Protein AF-A0A7I8W8F0-F1 (afdb_monomer_lite)

Sequence (187 aa):
MDSQILRHSISLPDPDDDTVLIEGVLFRARYLGSTQLISEGQPSKSMRMMQAQEAVGRIKIQGPMHFGKYYEAPDGENQPSTEVDLFVSTEKIMVLNTDLQEIMMDHSLRTISYIADIGDIVVVMARRRTLASSPGDETLIKKKQTKILCHVFESDEVSHLFSIHFPNWKFRSHSHSNSISGVIYIT

Structure (mmCIF, N/CA/C/O backbone):
data_AF-A0A7I8W8F0-F1
#
_entry.id   AF-A0A7I8W8F0-F1
#
loop_
_atom_site.group_PDB
_atom_site.id
_atom_site.type_symbol
_atom_site.label_atom_id
_atom_site.label_alt_id
_atom_site.label_comp_id
_atom_site.label_asym_id
_atom_site.label_entity_id
_atom_site.label_seq_id
_atom_site.pdbx_PDB_ins_code
_atom_site.Cartn_x
_atom_site.Cartn_y
_atom_site.Cartn_z
_atom_site.occupancy
_atom_site.B_iso_or_equiv
_atom_site.auth_seq_id
_atom_site.auth_comp_id
_atom_site.auth_asym_id
_atom_site.auth_atom_id
_atom_site.pdbx_PDB_model_num
ATOM 1 N N . MET A 1 1 ? -17.841 -11.206 -25.560 1.00 36.94 1 MET A N 1
ATOM 2 C CA . MET A 1 1 ? -16.464 -11.756 -25.572 1.00 36.94 1 MET A CA 1
ATOM 3 C C . MET A 1 1 ? -15.785 -11.144 -24.370 1.00 36.94 1 MET A C 1
ATOM 5 O O . MET A 1 1 ? -15.046 -10.178 -24.483 1.00 36.94 1 MET A O 1
ATOM 9 N N . ASP A 1 2 ? -16.190 -11.646 -23.211 1.00 37.31 2 ASP A N 1
ATOM 10 C CA . ASP A 1 2 ? -15.895 -11.086 -21.900 1.00 37.31 2 ASP A CA 1
ATOM 11 C C . ASP A 1 2 ? -14.567 -11.672 -21.438 1.00 37.31 2 ASP A C 1
ATOM 13 O O . ASP A 1 2 ? -14.486 -12.734 -20.822 1.00 37.31 2 ASP A O 1
ATOM 17 N N . SER A 1 3 ? -13.493 -11.029 -21.878 1.00 34.81 3 SER A N 1
ATOM 18 C CA . SER A 1 3 ? -12.130 -11.400 -21.540 1.00 34.81 3 SER A CA 1
ATOM 19 C C . SER A 1 3 ? -11.867 -11.124 -20.060 1.00 34.81 3 SER A C 1
ATOM 21 O O . SER A 1 3 ? -11.601 -9.994 -19.664 1.00 34.81 3 SER A O 1
ATOM 23 N N . GLN A 1 4 ? -11.963 -12.185 -19.259 1.00 38.81 4 GLN A N 1
ATOM 24 C CA . GLN A 1 4 ? -10.919 -12.599 -18.314 1.00 38.81 4 GLN A CA 1
ATOM 25 C C . GLN A 1 4 ? -10.262 -11.489 -17.479 1.00 38.81 4 GLN A C 1
ATOM 27 O O . GLN A 1 4 ? -9.042 -11.364 -17.451 1.00 38.81 4 GLN A O 1
ATOM 32 N N . ILE A 1 5 ? -11.048 -10.739 -16.711 1.00 45.72 5 ILE A N 1
ATOM 33 C CA . ILE A 1 5 ? -10.507 -10.107 -15.507 1.00 45.72 5 ILE A CA 1
ATOM 34 C C . ILE A 1 5 ? -10.649 -11.134 -14.377 1.00 45.72 5 ILE A C 1
ATOM 36 O O . ILE A 1 5 ? -11.634 -11.166 -13.642 1.00 45.72 5 ILE A O 1
ATOM 40 N N . LEU A 1 6 ? -9.681 -12.046 -14.317 1.00 44.22 6 LEU A N 1
ATOM 41 C CA . LEU A 1 6 ? -9.569 -13.118 -13.332 1.00 44.22 6 LEU A CA 1
ATOM 42 C C . LEU A 1 6 ? -9.140 -12.525 -11.969 1.00 44.22 6 LEU A C 1
ATOM 44 O O . LEU A 1 6 ? -7.994 -12.652 -11.553 1.00 44.22 6 LEU A O 1
ATOM 48 N N . ARG A 1 7 ? -10.044 -11.809 -11.289 1.00 55.31 7 ARG A N 1
ATOM 49 C CA . ARG A 1 7 ? -9.827 -11.246 -9.942 1.00 55.31 7 ARG A CA 1
ATOM 50 C C . ARG A 1 7 ? -10.227 -12.281 -8.895 1.00 55.3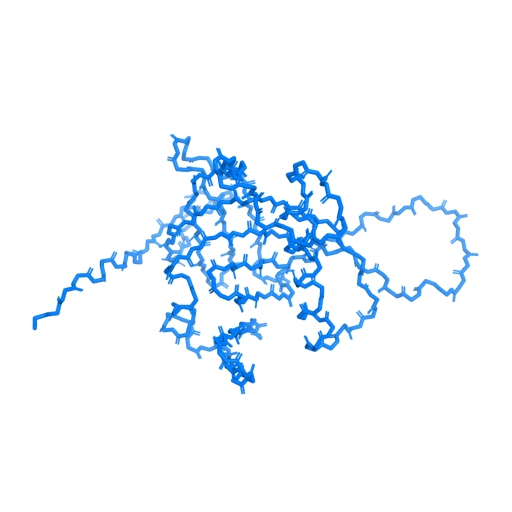1 7 ARG A C 1
ATOM 52 O O . ARG A 1 7 ? -11.416 -12.497 -8.674 1.00 55.31 7 ARG A O 1
ATOM 59 N N . HIS A 1 8 ? -9.247 -12.933 -8.277 1.00 63.69 8 HIS A N 1
ATOM 60 C CA . HIS A 1 8 ? -9.494 -13.917 -7.228 1.00 63.69 8 HIS A CA 1
ATOM 61 C C . HIS A 1 8 ? -9.725 -13.202 -5.897 1.00 63.69 8 HIS A C 1
ATOM 63 O O . HIS A 1 8 ? -8.779 -12.725 -5.270 1.00 63.69 8 HIS A O 1
ATOM 69 N N . SER A 1 9 ? -10.981 -13.148 -5.454 1.00 74.12 9 SER A N 1
ATOM 70 C CA . SER A 1 9 ? -11.253 -13.085 -4.019 1.00 74.12 9 SER A CA 1
ATOM 71 C C . SER A 1 9 ? -10.498 -14.244 -3.366 1.00 74.12 9 SER A C 1
ATOM 73 O O . SER A 1 9 ? -10.614 -15.390 -3.806 1.00 74.12 9 SER A O 1
ATOM 75 N N . ILE A 1 10 ? -9.664 -13.933 -2.383 1.00 86.25 10 ILE A N 1
ATOM 76 C CA . ILE A 1 10 ? -8.810 -14.896 -1.693 1.00 86.25 10 ILE A CA 1
ATOM 77 C C . ILE A 1 10 ? -8.982 -14.726 -0.190 1.00 86.25 10 ILE A C 1
ATOM 79 O O . ILE A 1 10 ? -9.253 -13.630 0.304 1.00 86.25 10 ILE A O 1
ATOM 83 N N . SER A 1 11 ? -8.807 -15.824 0.532 1.00 87.50 11 SER A N 1
ATOM 84 C CA . SER A 1 11 ? -8.724 -15.832 1.984 1.00 87.50 11 SER A CA 1
ATOM 85 C C . SER A 1 11 ? -7.278 -16.096 2.389 1.00 87.50 11 SER A C 1
ATOM 87 O O . SER A 1 11 ? -6.726 -17.134 2.027 1.00 87.50 11 SER A O 1
ATOM 89 N N . LEU A 1 12 ? -6.666 -15.158 3.111 1.00 87.56 12 LEU A N 1
ATOM 90 C CA . LEU A 1 12 ? -5.320 -15.311 3.669 1.00 87.56 12 LEU A CA 1
ATOM 91 C C . LEU A 1 12 ? -5.403 -15.450 5.197 1.00 87.56 12 LEU A C 1
ATOM 93 O O . LEU A 1 12 ? -6.264 -14.804 5.795 1.00 87.56 12 LEU A O 1
ATOM 97 N N . PRO A 1 13 ? -4.545 -16.264 5.837 1.00 88.75 13 PRO A N 1
ATOM 98 C CA . PRO A 1 13 ? -4.466 -16.313 7.295 1.00 88.75 13 PRO A CA 1
ATOM 99 C C . PRO A 1 13 ? -4.041 -14.954 7.862 1.00 88.75 13 PRO A C 1
ATOM 101 O O . PRO A 1 13 ? -3.207 -14.266 7.263 1.00 88.75 13 PRO A O 1
ATOM 104 N N . ASP A 1 14 ? -4.610 -14.560 9.002 1.00 89.12 14 ASP A N 1
ATOM 105 C CA . ASP A 1 14 ? -4.159 -13.371 9.721 1.00 89.12 14 ASP A CA 1
ATOM 106 C C . ASP A 1 14 ? -2.721 -13.610 10.225 1.00 89.12 14 ASP A C 1
ATOM 108 O O . ASP A 1 14 ? -2.459 -14.624 10.874 1.00 89.12 14 ASP A O 1
ATOM 112 N N . PRO A 1 15 ? -1.770 -12.698 9.955 1.00 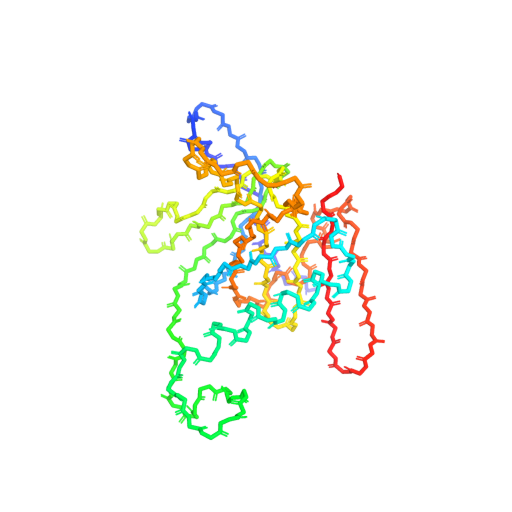88.25 15 PRO A N 1
ATOM 113 C CA . PRO A 1 15 ? -0.410 -12.791 10.486 1.00 88.25 15 PRO A CA 1
ATOM 114 C C . PRO A 1 15 ? -0.323 -12.885 12.016 1.00 88.25 15 PRO A C 1
ATOM 116 O O . PRO A 1 15 ? 0.667 -13.408 12.527 1.00 88.25 15 PRO A O 1
ATOM 119 N N . ASP A 1 16 ? -1.327 -12.373 12.737 1.00 89.75 16 ASP A N 1
ATOM 120 C CA . ASP A 1 16 ? -1.388 -12.411 14.201 1.00 89.75 16 ASP A CA 1
ATOM 121 C C . ASP A 1 16 ? -2.096 -13.676 14.749 1.00 89.75 16 ASP A C 1
ATOM 123 O O . ASP A 1 16 ? -1.872 -14.040 15.906 1.00 89.75 16 ASP A O 1
ATOM 127 N N . ASP A 1 17 ? -2.937 -14.344 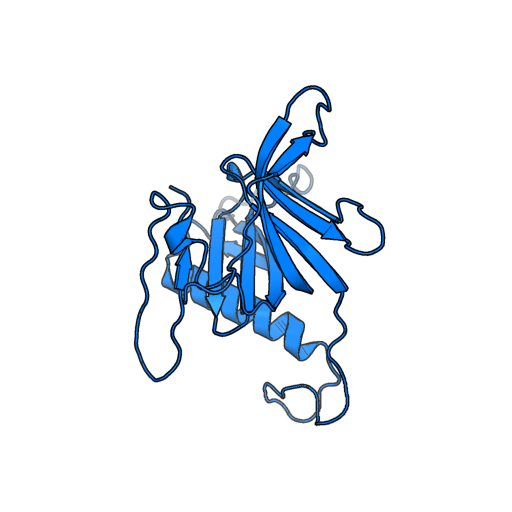13.946 1.00 91.12 17 ASP A N 1
ATOM 128 C CA . ASP A 1 17 ? -3.690 -15.561 14.300 1.00 91.12 17 ASP A CA 1
ATOM 129 C C . ASP A 1 17 ? -4.027 -16.376 13.034 1.00 91.12 17 ASP A C 1
ATOM 131 O O . ASP A 1 17 ? -4.964 -16.069 12.295 1.00 91.12 17 ASP A O 1
ATOM 135 N N . ASP A 1 18 ? -3.280 -17.455 12.795 1.00 88.94 18 ASP A N 1
ATOM 136 C CA . ASP A 1 18 ? -3.388 -18.281 11.586 1.00 88.94 18 ASP A CA 1
ATOM 137 C C . ASP A 1 18 ? -4.698 -19.083 11.481 1.00 88.94 18 ASP A C 1
ATOM 139 O O . ASP A 1 18 ? -5.015 -19.623 10.416 1.00 88.94 18 ASP A O 1
ATOM 143 N N . THR A 1 19 ? -5.491 -19.134 12.556 1.00 92.12 19 THR A N 1
ATOM 144 C CA . THR A 1 19 ? -6.827 -19.744 12.554 1.00 92.12 19 THR A CA 1
ATOM 145 C C . THR A 1 19 ? -7.897 -18.820 11.975 1.00 92.12 19 THR A C 1
ATOM 147 O O . THR A 1 19 ? -8.974 -19.283 11.582 1.00 92.12 19 THR A O 1
ATOM 150 N N . VAL A 1 20 ? -7.603 -17.519 11.895 1.00 89.00 20 VAL A N 1
ATOM 151 C CA . VAL A 1 20 ? -8.483 -16.499 11.331 1.00 89.00 20 VAL A CA 1
ATOM 152 C C . VAL A 1 20 ? -8.127 -16.292 9.865 1.00 89.00 20 VAL A C 1
ATOM 154 O O . VAL A 1 20 ? -6.987 -16.006 9.519 1.00 89.00 20 VAL A O 1
ATOM 157 N N . LEU A 1 21 ? -9.123 -16.411 8.987 1.00 89.19 21 LEU A N 1
ATOM 158 C CA . LEU A 1 21 ? -8.973 -16.131 7.563 1.00 89.19 21 LEU A CA 1
ATOM 159 C C . LEU A 1 21 ? -9.588 -14.774 7.228 1.00 89.19 21 LEU A C 1
ATOM 161 O O . LEU A 1 21 ? -10.767 -14.539 7.491 1.00 89.19 21 LEU A O 1
ATOM 165 N N . ILE A 1 22 ? -8.803 -13.912 6.590 1.00 88.50 22 ILE A N 1
ATOM 166 C CA . ILE A 1 22 ? -9.231 -12.596 6.128 1.00 88.50 22 ILE A CA 1
ATOM 167 C C . ILE A 1 22 ? -9.557 -12.692 4.646 1.00 88.50 22 ILE A C 1
ATOM 169 O O . ILE A 1 22 ? -8.704 -13.034 3.825 1.00 88.50 22 ILE A O 1
ATOM 173 N N . GLU A 1 23 ? -10.795 -12.360 4.299 1.00 87.94 23 GLU A N 1
ATOM 174 C CA . GLU A 1 23 ? -11.224 -12.254 2.911 1.00 87.94 23 GLU A CA 1
ATOM 175 C C . GLU A 1 23 ? -10.789 -10.914 2.313 1.00 87.94 23 GLU A C 1
ATOM 177 O O . GLU A 1 23 ? -10.980 -9.841 2.893 1.00 87.94 23 GLU A O 1
ATOM 182 N N . GLY A 1 24 ? -10.209 -10.971 1.121 1.00 85.75 24 GLY A N 1
ATOM 183 C CA . GLY A 1 2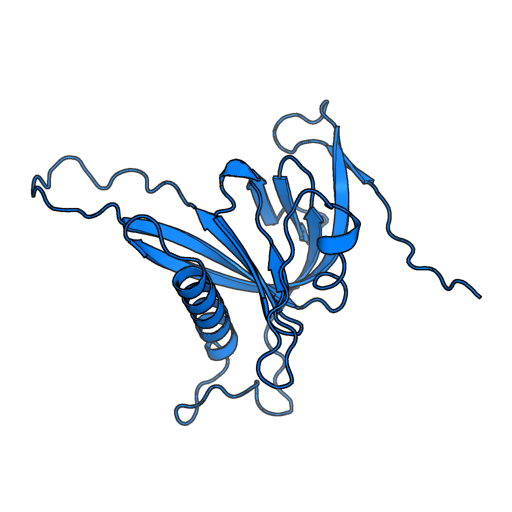4 ? -9.806 -9.785 0.392 1.00 85.75 24 GLY A CA 1
ATOM 184 C C . GLY A 1 24 ? -9.475 -10.089 -1.056 1.00 85.75 24 GLY A C 1
ATOM 185 O O . GLY A 1 24 ? -9.842 -11.127 -1.608 1.00 85.75 24 GLY A O 1
ATOM 186 N N . VAL A 1 25 ? -8.780 -9.150 -1.682 1.00 85.56 25 VAL A N 1
ATOM 187 C CA . VAL A 1 25 ? -8.379 -9.236 -3.086 1.00 85.56 25 VAL A CA 1
ATOM 188 C C . VAL A 1 25 ? -6.902 -8.904 -3.207 1.00 85.56 25 VAL A C 1
ATOM 190 O O . VAL A 1 25 ? -6.420 -8.006 -2.518 1.00 85.56 25 VAL A O 1
ATOM 193 N N . LEU A 1 26 ? -6.199 -9.621 -4.083 1.00 86.44 26 LEU A N 1
ATOM 194 C CA . LEU A 1 26 ? -4.803 -9.356 -4.427 1.00 86.44 26 LEU A CA 1
ATOM 195 C C . LEU A 1 26 ? -4.704 -8.544 -5.717 1.00 86.44 26 LEU A C 1
ATOM 197 O O . LEU A 1 26 ? -5.418 -8.818 -6.684 1.00 86.44 26 LEU A O 1
ATOM 201 N N . PHE A 1 27 ? -3.779 -7.587 -5.734 1.00 86.25 27 PHE A N 1
ATOM 202 C CA . PHE A 1 27 ? -3.449 -6.797 -6.916 1.00 86.25 27 PHE A CA 1
ATOM 203 C C . PHE A 1 27 ? -1.962 -6.809 -7.180 1.00 86.25 27 PHE A C 1
ATOM 205 O O . PHE A 1 27 ? -1.167 -6.572 -6.269 1.00 86.25 27 PHE A O 1
ATOM 212 N N . ARG A 1 28 ? -1.594 -6.991 -8.445 1.00 89.62 28 ARG A N 1
ATOM 213 C CA . ARG A 1 28 ? -0.199 -6.889 -8.837 1.00 89.62 28 ARG A CA 1
ATOM 214 C C . ARG A 1 28 ? 0.238 -5.430 -8.820 1.00 89.62 28 ARG A C 1
ATOM 216 O O . ARG A 1 28 ? -0.434 -4.559 -9.379 1.00 89.62 28 ARG A O 1
ATOM 223 N N . ALA A 1 29 ? 1.374 -5.155 -8.195 1.00 91.69 29 ALA A N 1
ATOM 224 C CA . ALA A 1 29 ? 1.966 -3.828 -8.198 1.00 91.69 29 ALA A CA 1
ATOM 225 C C . ALA A 1 29 ? 3.493 -3.897 -8.155 1.00 91.69 29 ALA A C 1
ATOM 227 O O . ALA A 1 29 ? 4.094 -4.913 -7.807 1.00 91.69 29 ALA A O 1
ATOM 228 N N . ARG A 1 30 ? 4.134 -2.773 -8.466 1.00 92.75 30 ARG A N 1
ATOM 229 C CA . ARG A 1 30 ? 5.551 -2.550 -8.183 1.00 92.75 30 ARG A CA 1
ATOM 230 C C . ARG A 1 30 ? 5.680 -1.583 -7.023 1.00 92.75 30 ARG A C 1
ATOM 232 O O . ARG A 1 30 ? 5.216 -0.449 -7.092 1.00 92.75 30 ARG A O 1
ATOM 239 N N . TYR A 1 31 ? 6.311 -2.021 -5.945 1.00 94.50 31 TYR A N 1
ATOM 240 C CA . TYR A 1 31 ? 6.637 -1.158 -4.821 1.00 94.50 31 TYR A CA 1
ATOM 241 C C . TYR A 1 31 ? 7.850 -0.290 -5.168 1.00 94.50 31 TYR A C 1
ATOM 243 O O . TYR A 1 31 ? 8.917 -0.814 -5.488 1.00 94.50 31 TYR A O 1
ATOM 251 N N . LEU A 1 32 ? 7.676 1.036 -5.115 1.00 93.38 32 LEU A N 1
ATOM 252 C CA . LEU A 1 32 ? 8.701 2.019 -5.490 1.00 93.38 32 LEU A CA 1
ATOM 253 C C . LEU A 1 32 ? 9.469 2.569 -4.283 1.00 93.38 32 LEU A C 1
ATOM 255 O O . LEU A 1 32 ? 10.595 3.040 -4.422 1.00 93.38 32 LEU A O 1
ATOM 259 N N . GLY A 1 33 ? 8.858 2.555 -3.096 1.00 93.88 33 GLY A N 1
ATOM 260 C CA . GLY A 1 33 ? 9.498 3.037 -1.877 1.00 93.88 33 GLY A CA 1
ATOM 261 C C . GLY A 1 33 ? 8.541 3.647 -0.857 1.00 93.88 33 GLY A C 1
ATOM 262 O O . GLY A 1 33 ? 7.332 3.764 -1.073 1.00 93.88 33 GLY A O 1
ATOM 263 N N . SER A 1 34 ? 9.108 4.049 0.283 1.00 94.69 34 SER A N 1
ATOM 264 C CA . SER A 1 34 ? 8.374 4.671 1.388 1.00 94.69 34 SER A CA 1
ATOM 265 C C . SER A 1 34 ? 9.030 5.950 1.874 1.00 94.69 34 SER A C 1
ATOM 267 O O . SER A 1 34 ? 10.253 6.062 1.924 1.00 94.69 34 SER A O 1
ATOM 269 N N . THR A 1 35 ? 8.220 6.904 2.322 1.00 93.50 35 THR A N 1
ATOM 270 C CA . THR A 1 35 ? 8.708 8.116 2.987 1.00 93.50 35 THR A CA 1
ATOM 271 C C . THR A 1 35 ? 7.822 8.488 4.169 1.00 93.50 35 THR A C 1
ATOM 273 O O . THR A 1 35 ? 6.678 8.047 4.277 1.00 93.50 35 THR A O 1
ATOM 276 N N . GLN A 1 36 ? 8.357 9.291 5.087 1.00 93.06 36 GLN A N 1
ATOM 277 C CA . GLN A 1 36 ? 7.614 9.798 6.237 1.00 93.06 36 GLN A CA 1
ATOM 278 C C . GLN A 1 36 ? 7.373 11.296 6.092 1.00 93.06 36 GLN A C 1
ATOM 280 O O . GLN A 1 36 ? 8.303 12.072 5.858 1.00 93.06 36 GLN A O 1
ATOM 285 N N . LEU A 1 37 ? 6.118 11.691 6.286 1.00 91.06 37 LEU A N 1
ATOM 286 C CA . LEU A 1 37 ? 5.667 13.076 6.306 1.00 91.06 37 LEU A CA 1
ATOM 287 C C . LEU A 1 37 ? 5.149 13.433 7.698 1.00 91.06 37 LEU A C 1
ATOM 289 O O . LEU A 1 37 ? 4.685 12.577 8.454 1.00 91.06 37 LEU A O 1
ATOM 293 N N . ILE A 1 38 ? 5.217 14.714 8.044 1.00 88.38 38 ILE A N 1
ATOM 294 C CA . ILE A 1 38 ? 4.603 15.246 9.261 1.00 88.38 38 ILE A CA 1
ATOM 295 C C . ILE A 1 38 ? 3.293 15.912 8.849 1.00 88.38 38 ILE A C 1
ATOM 297 O O . ILE A 1 38 ? 3.268 16.748 7.951 1.00 88.38 38 ILE A O 1
ATOM 301 N N . SER A 1 39 ? 2.197 15.535 9.503 1.00 83.19 39 SER A N 1
ATOM 302 C CA . SER A 1 39 ? 0.885 16.142 9.297 1.00 83.19 39 SER A CA 1
ATOM 303 C C . SER A 1 39 ? 0.418 16.839 10.567 1.00 83.19 39 SER A C 1
ATOM 305 O O . SER A 1 39 ? 0.420 16.238 11.639 1.00 83.19 39 SER A O 1
ATOM 307 N N . GLU A 1 40 ? -0.038 18.084 10.454 1.00 82.62 40 GLU A N 1
ATOM 308 C CA . GLU A 1 40 ? -0.581 18.838 11.587 1.00 82.62 40 GLU A CA 1
ATOM 309 C C . GLU A 1 40 ? -2.106 18.729 11.661 1.00 82.62 40 GLU A C 1
ATOM 311 O O . GLU A 1 40 ? -2.798 18.837 10.647 1.00 82.62 40 GLU A O 1
ATOM 316 N N . GLY A 1 41 ? -2.640 18.564 12.874 1.00 80.94 41 GLY A N 1
ATOM 317 C CA . GLY A 1 41 ? -4.080 18.633 13.121 1.00 80.94 41 GLY A CA 1
ATOM 318 C C . GLY A 1 41 ? -4.874 17.598 12.319 1.00 80.94 41 GLY A C 1
ATOM 319 O O . GLY A 1 41 ? -4.484 16.435 12.223 1.00 80.94 41 GLY A O 1
ATOM 320 N N . GLN A 1 42 ? -6.014 18.017 11.765 1.00 80.69 42 GLN A N 1
ATOM 321 C CA . GLN A 1 42 ? -6.789 17.212 10.823 1.00 80.69 42 GLN A CA 1
ATOM 322 C C . GLN A 1 42 ? -6.612 17.786 9.411 1.00 80.69 42 GLN A C 1
ATOM 324 O O . GLN A 1 42 ? -7.238 18.799 9.097 1.00 80.69 42 GLN A O 1
ATOM 329 N N . PRO A 1 43 ? -5.770 17.181 8.551 1.00 83.38 43 PRO A N 1
ATOM 330 C CA . PRO A 1 43 ? -5.539 17.713 7.215 1.00 83.38 43 PRO A CA 1
ATOM 331 C C . PRO A 1 43 ? -6.823 17.652 6.379 1.00 83.38 43 PRO A C 1
ATOM 333 O O . PRO A 1 43 ? -7.626 16.720 6.504 1.00 83.38 43 PRO A O 1
ATOM 336 N N . SER A 1 44 ? -7.015 18.636 5.502 1.00 85.25 44 SER A N 1
ATOM 337 C CA . SER A 1 44 ? -8.096 18.615 4.513 1.00 85.25 44 SER A CA 1
ATOM 338 C C . SER A 1 44 ? -7.822 17.570 3.420 1.00 85.25 44 SER A C 1
ATOM 340 O O . SER A 1 44 ? -6.724 17.018 3.322 1.00 85.25 44 SER A O 1
ATOM 342 N N . LYS A 1 45 ? -8.806 17.309 2.547 1.00 78.38 45 LYS A N 1
ATOM 343 C CA . LYS A 1 45 ? -8.596 16.462 1.357 1.00 78.38 45 LYS A CA 1
ATOM 344 C C . LYS A 1 45 ? -7.448 16.986 0.488 1.00 78.38 45 LYS A C 1
ATOM 346 O O . LYS A 1 45 ? -6.591 16.210 0.087 1.00 78.38 45 LYS A O 1
ATOM 351 N N . SER A 1 46 ? -7.450 18.286 0.193 1.00 84.12 46 SER A N 1
ATOM 352 C CA . SER A 1 46 ? -6.439 18.908 -0.669 1.00 84.12 46 SER A CA 1
ATOM 353 C C . SER A 1 46 ? -5.046 18.807 -0.046 1.00 84.12 46 SER A C 1
ATOM 355 O O . SER A 1 46 ? -4.094 18.505 -0.757 1.00 84.12 46 SER A O 1
ATOM 357 N N . MET A 1 47 ? -4.936 18.970 1.276 1.00 86.62 47 MET A N 1
ATOM 358 C CA . MET A 1 47 ? -3.666 18.785 1.982 1.00 86.62 47 MET A CA 1
ATOM 359 C C . MET A 1 47 ? -3.179 17.338 1.900 1.00 86.62 47 MET A C 1
ATOM 361 O O . MET A 1 47 ? -2.002 17.116 1.651 1.00 86.62 47 MET A O 1
ATOM 365 N N . ARG A 1 48 ? -4.076 16.352 2.051 1.00 88.88 48 ARG A N 1
ATOM 366 C CA . ARG A 1 48 ? -3.722 14.933 1.885 1.00 88.88 48 ARG A CA 1
ATOM 367 C C . ARG A 1 48 ? -3.264 14.604 0.464 1.00 88.88 48 ARG A C 1
ATOM 369 O O . ARG A 1 48 ? -2.298 13.872 0.302 1.00 88.88 48 ARG A O 1
ATOM 376 N N . MET A 1 49 ? -3.902 15.183 -0.554 1.00 86.62 49 MET A N 1
ATOM 377 C CA . MET A 1 49 ? -3.453 15.031 -1.942 1.00 86.62 49 MET A CA 1
ATOM 378 C C . MET A 1 49 ? -2.072 15.663 -2.164 1.00 86.62 49 MET A C 1
ATOM 380 O O . MET A 1 49 ? -1.203 15.033 -2.756 1.00 86.62 49 MET A O 1
ATOM 384 N N . MET A 1 50 ? -1.833 16.864 -1.630 1.00 88.00 50 MET A N 1
ATOM 385 C CA . MET A 1 50 ? -0.518 17.514 -1.691 1.00 88.00 50 MET A CA 1
ATOM 386 C C . MET A 1 50 ? 0.566 16.674 -0.998 1.00 88.00 50 MET A C 1
ATOM 388 O O . MET A 1 50 ? 1.652 16.514 -1.540 1.00 88.00 50 MET A O 1
ATOM 392 N N . GLN A 1 51 ? 0.255 16.083 0.159 1.00 91.31 51 GLN A N 1
ATOM 393 C CA . GLN A 1 51 ? 1.145 15.152 0.860 1.00 91.31 51 GLN A CA 1
ATOM 394 C C . GLN A 1 51 ? 1.425 13.891 0.029 1.00 91.31 51 GLN A C 1
ATOM 396 O O . GLN A 1 51 ? 2.568 13.452 -0.048 1.00 91.31 51 GLN A O 1
ATOM 401 N N . ALA A 1 52 ? 0.411 13.317 -0.625 1.00 89.62 52 ALA A N 1
ATOM 402 C CA . ALA A 1 52 ? 0.601 12.169 -1.509 1.00 89.62 52 ALA A CA 1
ATOM 403 C C . ALA A 1 52 ? 1.519 12.518 -2.694 1.00 89.62 52 ALA A C 1
ATOM 405 O O . ALA A 1 52 ? 2.470 11.790 -2.961 1.00 89.62 52 ALA A O 1
ATOM 406 N N . GLN A 1 53 ? 1.301 13.663 -3.346 1.00 89.44 53 GLN A N 1
ATOM 407 C CA . GLN A 1 53 ? 2.161 14.154 -4.429 1.00 89.44 53 GLN A CA 1
ATOM 408 C C . GLN A 1 53 ? 3.597 14.418 -3.956 1.00 89.44 53 GLN A C 1
ATOM 410 O O . GLN A 1 53 ? 4.546 14.043 -4.641 1.00 89.44 53 GLN A O 1
ATOM 415 N N . GLU A 1 54 ? 3.773 15.005 -2.769 1.00 91.44 54 GLU A N 1
ATOM 416 C CA . GLU A 1 54 ? 5.090 15.178 -2.149 1.00 91.44 54 GLU A CA 1
ATOM 417 C C . GLU A 1 54 ? 5.775 13.825 -1.911 1.00 91.44 54 GLU A C 1
ATOM 419 O O . GLU A 1 54 ? 6.964 13.682 -2.195 1.00 91.44 54 GLU A O 1
ATOM 424 N N . ALA A 1 55 ? 5.039 12.817 -1.430 1.00 91.88 55 ALA A N 1
ATOM 425 C CA . ALA A 1 55 ? 5.579 11.479 -1.215 1.00 91.88 55 ALA A CA 1
ATOM 426 C C . ALA A 1 55 ? 6.058 10.836 -2.522 1.00 91.88 55 ALA A C 1
ATOM 428 O O . ALA A 1 55 ? 7.187 10.351 -2.571 1.00 91.88 55 ALA A O 1
ATOM 429 N N . VAL A 1 56 ? 5.249 10.897 -3.587 1.00 89.56 56 VAL A N 1
ATOM 430 C CA . VAL A 1 56 ? 5.653 10.440 -4.929 1.00 89.56 56 VAL A CA 1
ATOM 431 C C . VAL A 1 56 ? 6.905 11.175 -5.381 1.00 89.56 56 VAL A C 1
ATOM 433 O O . VAL A 1 56 ? 7.862 10.545 -5.823 1.00 89.56 56 VAL A O 1
ATOM 436 N N . GLY A 1 57 ? 6.929 12.496 -5.202 1.00 87.19 57 GLY A N 1
ATOM 437 C CA . GLY A 1 57 ? 8.074 13.316 -5.545 1.00 87.19 57 GLY A CA 1
ATOM 438 C C . GLY A 1 57 ? 9.350 12.885 -4.829 1.00 87.19 57 GLY A C 1
ATOM 439 O O . GLY A 1 57 ? 10.373 12.680 -5.470 1.00 87.19 57 GLY A O 1
ATOM 440 N N . ARG A 1 58 ? 9.289 12.655 -3.514 1.00 89.12 58 ARG A N 1
ATOM 441 C CA . ARG A 1 58 ? 10.437 12.182 -2.725 1.00 89.12 58 ARG A CA 1
ATOM 442 C C . ARG A 1 58 ? 10.940 10.803 -3.147 1.00 89.12 58 ARG A C 1
ATOM 444 O O . ARG A 1 58 ? 12.125 10.549 -2.967 1.00 89.12 58 ARG A O 1
ATOM 451 N N . ILE A 1 59 ? 10.074 9.919 -3.641 1.00 86.81 59 ILE A N 1
ATOM 452 C CA . ILE A 1 59 ? 10.467 8.577 -4.099 1.00 86.81 59 ILE A CA 1
ATOM 453 C C . ILE A 1 59 ? 11.051 8.627 -5.509 1.00 86.81 59 ILE A C 1
ATOM 455 O O . ILE A 1 59 ? 12.145 8.115 -5.727 1.00 86.81 59 ILE A O 1
ATOM 459 N N . LYS A 1 60 ? 10.379 9.310 -6.442 1.00 76.44 60 LYS A N 1
ATOM 460 C CA . LYS A 1 60 ? 10.853 9.431 -7.828 1.00 76.44 60 LYS A CA 1
ATOM 461 C C . LYS A 1 60 ? 12.126 10.297 -7.947 1.00 76.44 60 LYS A C 1
ATOM 463 O O . LYS A 1 60 ? 12.930 10.063 -8.835 1.00 76.44 60 LYS A O 1
ATOM 468 N N . ILE A 1 61 ? 12.373 11.244 -7.029 1.00 62.97 61 ILE A N 1
ATOM 469 C CA . ILE A 1 61 ? 13.618 12.051 -6.976 1.00 62.97 61 ILE A CA 1
ATOM 470 C C . ILE A 1 61 ? 14.822 11.269 -6.407 1.00 62.97 61 ILE A C 1
ATOM 472 O O . ILE A 1 61 ? 15.950 11.736 -6.510 1.00 62.97 61 ILE A O 1
ATOM 476 N N . GLN A 1 62 ? 14.641 10.081 -5.818 1.00 54.72 62 GLN A N 1
ATOM 477 C CA . GLN A 1 62 ? 15.773 9.277 -5.323 1.00 54.72 62 GLN A CA 1
ATOM 478 C C . GLN A 1 62 ? 16.548 8.529 -6.433 1.00 54.72 62 GLN A C 1
ATOM 480 O O . GLN A 1 62 ? 17.487 7.802 -6.117 1.00 54.72 62 GLN A O 1
ATOM 485 N N . GLY A 1 63 ? 16.216 8.741 -7.715 1.00 50.19 63 GLY A N 1
ATOM 486 C CA . GLY A 1 63 ? 17.130 8.522 -8.850 1.00 50.19 63 GLY A CA 1
ATOM 487 C C . GLY A 1 63 ? 18.128 9.687 -9.014 1.00 50.19 63 GLY A C 1
ATOM 488 O O . GLY A 1 63 ? 17.913 10.756 -8.440 1.00 50.19 63 GLY A O 1
ATOM 489 N N . PRO A 1 64 ? 19.255 9.529 -9.736 1.00 43.69 64 PRO A N 1
ATOM 490 C CA . PRO A 1 64 ? 20.323 10.529 -9.750 1.00 43.69 64 PRO A CA 1
ATOM 491 C C . PRO A 1 64 ? 19.836 11.915 -10.209 1.00 43.69 64 PRO A C 1
ATOM 493 O O . PRO A 1 64 ? 19.352 12.119 -11.319 1.00 43.69 64 PRO A O 1
ATOM 496 N N . MET A 1 65 ? 19.994 12.894 -9.317 1.00 41.91 65 MET A N 1
ATOM 497 C CA . MET A 1 65 ? 19.560 14.277 -9.491 1.00 41.91 65 MET A CA 1
ATOM 498 C C . MET A 1 65 ? 20.522 15.032 -10.428 1.00 41.91 65 MET A C 1
ATOM 500 O O . MET A 1 65 ? 21.691 15.231 -10.100 1.00 41.91 65 MET A O 1
ATOM 504 N N . HIS A 1 66 ? 20.031 15.522 -11.567 1.00 39.38 66 HIS A N 1
ATOM 505 C CA . HIS A 1 66 ? 20.668 16.605 -12.328 1.00 39.38 66 HIS A CA 1
ATOM 506 C C . HIS A 1 66 ? 19.643 17.718 -12.574 1.00 39.38 66 HIS A C 1
ATOM 508 O O . HIS A 1 66 ? 18.576 17.464 -13.105 1.00 39.38 66 HIS A O 1
ATOM 514 N N . PHE A 1 67 ? 19.966 18.965 -12.210 1.00 46.22 67 PHE A N 1
ATOM 515 C CA . PHE A 1 67 ? 19.256 20.179 -12.660 1.00 46.22 67 PHE A CA 1
ATOM 516 C C . PHE A 1 67 ? 17.745 20.303 -12.339 1.00 46.22 67 PHE A C 1
ATOM 518 O O . PHE A 1 67 ? 16.943 20.675 -13.195 1.00 46.22 67 PHE A O 1
ATOM 525 N N . GLY A 1 68 ? 17.342 20.075 -11.084 1.00 43.38 68 GLY A N 1
ATOM 526 C CA . GLY A 1 68 ? 16.205 20.794 -10.476 1.00 43.38 68 GLY A CA 1
ATOM 527 C C . GLY A 1 68 ? 14.806 20.652 -11.107 1.00 43.38 68 GLY A C 1
ATOM 528 O O . GLY A 1 68 ? 13.967 21.520 -10.868 1.00 43.38 68 GLY A O 1
ATOM 529 N N . LYS A 1 69 ? 14.516 19.589 -11.868 1.00 44.00 69 LYS A N 1
ATOM 530 C CA . LYS A 1 69 ? 13.142 19.183 -12.216 1.00 44.00 69 LYS A CA 1
ATOM 531 C C . LYS A 1 69 ? 12.853 17.789 -11.665 1.00 44.00 69 LYS A C 1
ATOM 533 O O . LYS A 1 69 ? 13.770 17.013 -11.416 1.00 44.00 69 LYS A O 1
ATOM 538 N N . TYR A 1 70 ? 11.567 17.474 -11.516 1.00 50.19 70 TYR A N 1
ATOM 539 C CA . TYR A 1 70 ? 11.111 16.090 -11.593 1.00 50.19 70 TYR A CA 1
ATOM 540 C C . TYR A 1 70 ? 11.521 15.570 -12.970 1.00 50.19 70 TYR A C 1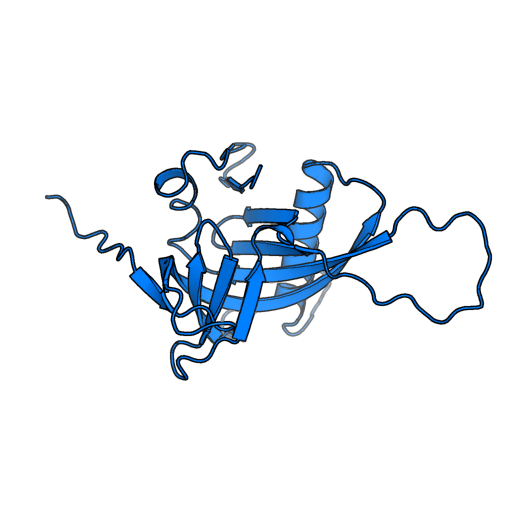
ATOM 542 O O . TYR A 1 70 ? 10.937 15.977 -13.973 1.00 50.19 70 TYR A O 1
ATOM 550 N N . TYR A 1 71 ? 12.570 14.763 -13.026 1.00 48.41 71 TYR A N 1
ATOM 551 C CA . TYR A 1 71 ? 12.871 13.977 -14.207 1.00 48.41 71 TYR A CA 1
ATOM 552 C C . TYR A 1 71 ? 12.361 12.573 -13.897 1.00 48.41 71 TYR A C 1
ATOM 554 O O . TYR A 1 71 ? 12.686 12.012 -12.850 1.00 48.41 71 TYR A O 1
ATOM 562 N N . GLU A 1 72 ? 11.520 12.030 -14.778 1.00 50.59 72 GLU A N 1
ATOM 563 C CA . GLU A 1 72 ? 11.513 10.582 -14.983 1.00 50.59 72 GLU A CA 1
ATOM 564 C C . GLU A 1 72 ? 12.976 10.149 -15.114 1.00 50.59 72 GLU A C 1
ATOM 566 O O . GLU A 1 72 ? 13.791 10.904 -15.663 1.00 50.59 72 GLU A O 1
ATOM 571 N N . ALA A 1 73 ? 13.338 9.006 -14.529 1.00 48.69 73 ALA A N 1
ATOM 572 C CA . ALA A 1 73 ? 14.693 8.499 -14.672 1.00 48.69 73 ALA A CA 1
ATOM 573 C C . ALA A 1 73 ? 15.078 8.557 -16.168 1.00 48.69 73 ALA A C 1
ATOM 575 O O . ALA A 1 73 ? 14.233 8.215 -17.001 1.00 48.69 73 ALA A O 1
ATOM 576 N N . PRO A 1 74 ? 16.267 9.085 -16.526 1.00 47.84 74 PRO A N 1
ATOM 577 C CA . PRO A 1 74 ? 16.653 9.264 -17.923 1.00 47.84 74 PRO A CA 1
ATOM 578 C C . PRO A 1 74 ? 16.423 7.972 -18.704 1.00 47.84 74 PRO A C 1
ATOM 580 O O . PRO A 1 74 ? 16.663 6.902 -18.143 1.00 47.84 74 PRO A O 1
ATOM 583 N N . ASP A 1 75 ? 15.987 8.070 -19.965 1.00 43.19 75 ASP A N 1
ATOM 584 C CA . ASP A 1 75 ? 15.762 6.917 -20.845 1.00 43.19 75 ASP A CA 1
ATOM 585 C C . ASP A 1 75 ? 16.924 5.910 -20.720 1.00 43.19 75 ASP A C 1
ATOM 587 O O . ASP A 1 75 ? 18.014 6.132 -21.252 1.00 43.19 75 ASP A O 1
ATOM 591 N N . GLY A 1 76 ? 16.709 4.824 -19.967 1.00 50.34 76 GLY A N 1
ATOM 592 C CA . GLY A 1 76 ? 17.713 3.784 -19.721 1.00 50.34 76 GLY A CA 1
ATOM 593 C C . GLY A 1 76 ? 18.049 3.456 -18.259 1.00 50.34 76 GLY A C 1
ATOM 594 O O . GLY A 1 76 ? 18.632 2.395 -18.038 1.00 50.34 76 GLY A O 1
ATOM 595 N N . GLU A 1 77 ? 17.671 4.265 -17.261 1.00 55.41 77 GLU A N 1
ATOM 596 C CA . GLU A 1 77 ? 17.803 3.883 -15.842 1.00 55.41 77 GLU A CA 1
ATOM 597 C C . GLU A 1 77 ? 16.446 3.490 -15.248 1.00 55.41 77 GLU A C 1
ATOM 599 O O . GLU A 1 77 ? 15.566 4.318 -15.037 1.00 55.41 77 GLU A O 1
ATOM 604 N N . ASN A 1 78 ? 16.256 2.200 -14.962 1.00 59.50 78 ASN A N 1
ATOM 605 C CA . ASN A 1 78 ? 15.035 1.730 -14.312 1.00 59.50 78 ASN A CA 1
ATOM 606 C C . ASN A 1 78 ? 15.004 2.196 -12.851 1.00 59.50 78 ASN A C 1
ATOM 608 O O . ASN A 1 78 ? 15.917 1.897 -12.079 1.00 59.50 78 ASN A O 1
ATOM 612 N N . GLN A 1 79 ? 13.925 2.876 -12.455 1.00 68.69 79 GLN A N 1
ATOM 613 C CA . GLN A 1 79 ? 13.623 3.148 -11.049 1.00 68.69 79 GLN A CA 1
ATOM 614 C C . GLN A 1 79 ? 13.679 1.823 -10.259 1.00 68.69 79 GLN A C 1
ATOM 616 O O . GLN A 1 79 ? 12.968 0.878 -10.625 1.00 68.69 79 GLN A O 1
ATOM 621 N N . PRO A 1 80 ? 14.484 1.718 -9.180 1.00 81.25 80 PRO A N 1
ATOM 622 C CA . PRO A 1 80 ? 14.530 0.502 -8.381 1.00 81.25 80 PRO A CA 1
ATOM 623 C C . PRO A 1 80 ? 13.140 0.228 -7.811 1.00 81.25 80 PRO A C 1
ATOM 625 O O . PRO A 1 80 ? 12.522 1.100 -7.196 1.00 81.25 80 PRO A O 1
ATOM 628 N N . SER A 1 81 ? 12.642 -0.980 -8.050 1.00 90.12 81 SER A N 1
ATOM 629 C CA . SER A 1 81 ? 11.326 -1.411 -7.597 1.00 90.12 81 SER A CA 1
ATOM 630 C C . SER A 1 81 ? 11.315 -2.904 -7.287 1.00 90.12 81 SER A C 1
ATOM 632 O O . SER A 1 81 ? 12.217 -3.644 -7.682 1.00 90.12 81 SER A O 1
ATOM 634 N N . THR A 1 82 ? 10.306 -3.335 -6.538 1.00 92.56 82 THR A N 1
ATOM 635 C CA . THR A 1 82 ? 10.092 -4.740 -6.168 1.00 92.56 82 THR A CA 1
ATOM 636 C C . THR A 1 82 ? 8.687 -5.152 -6.575 1.00 92.56 82 THR A C 1
ATOM 638 O O . THR A 1 82 ? 7.736 -4.420 -6.299 1.00 92.56 82 THR A O 1
ATOM 641 N N . GLU A 1 83 ? 8.541 -6.306 -7.225 1.00 93.31 83 GLU A N 1
ATOM 642 C CA . GLU A 1 83 ? 7.224 -6.843 -7.565 1.00 93.31 83 GLU A CA 1
ATOM 643 C C . GLU A 1 83 ? 6.519 -7.380 -6.319 1.00 93.31 83 GLU A C 1
ATOM 645 O O . GLU A 1 83 ? 7.031 -8.245 -5.600 1.00 93.31 83 GLU A O 1
ATOM 650 N N . VAL A 1 84 ? 5.319 -6.869 -6.074 1.00 94.81 84 VAL A N 1
ATOM 651 C CA . VAL A 1 84 ? 4.530 -7.176 -4.885 1.00 94.81 84 VAL A CA 1
ATOM 652 C C . VAL A 1 84 ? 3.090 -7.493 -5.251 1.00 94.81 84 VAL A C 1
ATOM 654 O O . VAL A 1 84 ? 2.563 -6.996 -6.250 1.00 94.81 84 VAL A O 1
ATOM 657 N N . ASP A 1 85 ? 2.437 -8.247 -4.376 1.00 92.38 85 ASP A N 1
ATOM 658 C CA . ASP A 1 85 ? 0.990 -8.383 -4.372 1.00 92.38 85 ASP A CA 1
ATOM 659 C C . ASP A 1 85 ? 0.407 -7.544 -3.225 1.00 92.38 85 ASP A C 1
ATOM 661 O O . ASP A 1 85 ? 0.767 -7.688 -2.053 1.00 92.38 85 ASP A O 1
ATOM 665 N N . LEU A 1 86 ? -0.484 -6.619 -3.571 1.00 91.31 86 LEU A N 1
ATOM 666 C CA . LEU A 1 86 ? -1.239 -5.802 -2.629 1.00 91.31 86 LEU A CA 1
ATOM 667 C C . LEU A 1 86 ? -2.509 -6.542 -2.241 1.00 91.31 86 LEU A C 1
ATOM 669 O O . LEU A 1 86 ? -3.456 -6.601 -3.023 1.00 91.31 86 LEU A O 1
ATOM 673 N N . PHE A 1 87 ? -2.546 -7.069 -1.024 1.00 90.62 87 PHE A N 1
ATOM 674 C CA . PHE A 1 87 ? -3.768 -7.609 -0.451 1.00 90.62 87 PHE A CA 1
ATOM 675 C C . PHE A 1 87 ? -4.591 -6.484 0.171 1.00 90.62 87 PHE A C 1
ATOM 677 O O . PHE A 1 87 ? -4.122 -5.777 1.064 1.00 90.62 87 PHE A O 1
ATOM 684 N N . VAL A 1 88 ? -5.835 -6.335 -0.270 1.00 87.19 88 VAL A N 1
ATOM 685 C CA . VAL A 1 88 ? -6.782 -5.357 0.264 1.00 87.19 88 VAL A CA 1
ATOM 686 C C . VAL A 1 88 ? -8.010 -6.083 0.787 1.00 87.19 88 VAL A C 1
ATOM 688 O O . VAL A 1 88 ? -8.683 -6.800 0.049 1.00 87.19 88 VAL A O 1
ATOM 691 N N . SER A 1 89 ? -8.332 -5.836 2.053 1.00 85.56 89 SER A N 1
ATOM 692 C CA . SER A 1 89 ? -9.537 -6.331 2.718 1.00 85.56 89 SER A CA 1
ATOM 693 C C . SER A 1 89 ? -10.270 -5.199 3.438 1.00 85.56 89 SER A C 1
ATOM 695 O O . SER A 1 89 ? -9.820 -4.049 3.480 1.00 85.56 89 SER A O 1
ATOM 697 N N . THR A 1 90 ? -11.397 -5.529 4.064 1.00 80.81 90 THR A N 1
ATOM 698 C CA . THR A 1 90 ? -12.099 -4.622 4.983 1.00 80.81 90 THR A CA 1
ATOM 699 C C . THR A 1 90 ? -11.398 -4.461 6.334 1.00 80.81 90 THR A C 1
ATOM 701 O O . THR A 1 90 ? -11.809 -3.620 7.133 1.00 80.81 90 THR A O 1
ATOM 704 N N . GLU A 1 91 ? -10.343 -5.233 6.604 1.00 83.12 91 GLU A N 1
ATOM 705 C CA . GLU A 1 91 ? -9.667 -5.271 7.905 1.00 83.12 91 GLU A CA 1
ATOM 706 C C . GLU A 1 91 ? -8.255 -4.688 7.866 1.00 83.12 91 GLU A C 1
ATOM 708 O O . GLU A 1 91 ? -7.862 -3.941 8.771 1.00 83.12 91 GLU A O 1
ATOM 713 N N . LYS A 1 92 ? -7.504 -4.989 6.803 1.00 89.12 92 LYS A N 1
ATOM 714 C CA . LYS A 1 92 ? -6.106 -4.592 6.616 1.00 89.12 92 LYS A CA 1
ATOM 715 C C . LYS A 1 92 ? -5.705 -4.492 5.141 1.00 89.12 92 LYS A C 1
ATOM 717 O O . LYS A 1 92 ? -6.351 -5.059 4.256 1.00 89.12 92 LYS A O 1
ATOM 722 N N . ILE A 1 93 ? -4.627 -3.752 4.903 1.00 91.44 93 ILE A N 1
ATOM 723 C CA . ILE A 1 93 ? -3.873 -3.740 3.650 1.00 91.44 93 ILE A CA 1
ATOM 724 C C . ILE A 1 93 ? -2.524 -4.387 3.935 1.00 91.44 93 ILE A C 1
ATOM 726 O O . ILE A 1 93 ? -1.790 -3.908 4.802 1.00 91.44 93 ILE A O 1
ATOM 730 N N . MET A 1 94 ? -2.197 -5.439 3.189 1.00 93.56 94 MET A N 1
ATOM 731 C CA . MET A 1 94 ? -0.900 -6.103 3.272 1.00 93.56 94 MET A CA 1
ATOM 732 C C . MET A 1 94 ? -0.146 -5.979 1.951 1.00 93.56 94 MET A C 1
ATOM 734 O O . MET A 1 94 ? -0.743 -5.918 0.877 1.00 93.56 94 MET A O 1
ATOM 738 N N . VAL A 1 95 ? 1.178 -5.938 2.045 1.00 94.88 95 VAL A N 1
ATOM 739 C CA . VAL A 1 95 ? 2.086 -5.945 0.896 1.00 94.88 95 VAL A CA 1
ATOM 740 C C . VAL A 1 95 ? 2.910 -7.214 0.988 1.00 94.88 95 VAL A C 1
ATOM 742 O O . VAL A 1 95 ? 3.678 -7.373 1.939 1.00 94.88 95 VAL A O 1
ATOM 745 N N . LEU A 1 96 ? 2.740 -8.104 0.018 1.00 94.00 96 LEU A N 1
ATOM 746 C CA . LEU A 1 96 ? 3.442 -9.376 -0.047 1.00 94.00 96 LEU A CA 1
ATOM 747 C C . LEU A 1 96 ? 4.520 -9.306 -1.123 1.00 94.00 96 LEU A C 1
ATOM 749 O O . LEU A 1 96 ? 4.256 -8.860 -2.238 1.00 94.00 96 LEU A O 1
ATOM 753 N N . ASN A 1 97 ? 5.735 -9.739 -0.799 1.00 93.88 97 ASN A N 1
ATOM 754 C CA . ASN A 1 97 ? 6.764 -9.939 -1.810 1.00 93.88 97 ASN A CA 1
ATOM 755 C C . ASN A 1 97 ? 6.357 -11.119 -2.698 1.00 93.88 97 ASN A C 1
ATOM 757 O O . ASN A 1 97 ? 6.028 -12.184 -2.175 1.00 93.88 97 ASN A O 1
ATOM 761 N N . THR A 1 98 ? 6.414 -10.967 -4.020 1.00 90.31 98 THR A N 1
ATOM 762 C CA . THR A 1 98 ? 6.000 -12.069 -4.900 1.00 90.31 98 THR A CA 1
ATOM 763 C C . THR A 1 98 ? 6.940 -13.263 -4.824 1.00 90.31 98 THR A C 1
ATOM 765 O O . THR A 1 98 ? 6.490 -14.404 -4.769 1.00 90.31 98 THR A O 1
ATOM 768 N N . ASP A 1 99 ? 8.243 -13.017 -4.840 1.00 88.94 99 ASP A N 1
ATOM 769 C CA . ASP A 1 99 ? 9.235 -14.080 -4.974 1.00 88.94 99 ASP A CA 1
ATOM 770 C C . ASP A 1 99 ? 9.383 -14.856 -3.667 1.00 88.94 99 ASP A C 1
ATOM 772 O O . ASP A 1 99 ? 9.508 -16.079 -3.659 1.00 88.94 99 ASP A O 1
ATOM 776 N N . LEU A 1 100 ? 9.352 -14.129 -2.549 1.00 87.50 100 LEU A N 1
ATOM 777 C CA . LEU A 1 100 ? 9.560 -14.687 -1.217 1.00 87.50 100 LEU A CA 1
ATOM 778 C C . LEU A 1 100 ? 8.256 -15.099 -0.527 1.00 87.50 100 LEU A C 1
ATOM 780 O O . LEU A 1 100 ? 8.314 -15.796 0.482 1.00 87.50 100 LEU A O 1
ATOM 784 N N . GLN A 1 101 ? 7.097 -14.666 -1.044 1.00 81.06 101 GLN A N 1
ATOM 785 C CA . GLN A 1 101 ? 5.782 -14.852 -0.412 1.00 81.06 101 GLN A CA 1
ATOM 786 C C . GLN A 1 101 ? 5.761 -14.383 1.057 1.00 81.06 101 GLN A C 1
ATOM 788 O O . GLN A 1 101 ? 5.008 -14.892 1.884 1.00 81.06 101 GLN A O 1
ATOM 793 N N . GLU A 1 102 ? 6.608 -13.404 1.390 1.00 90.25 102 GLU A N 1
ATOM 794 C CA . GLU A 1 102 ? 6.721 -12.836 2.730 1.00 90.25 102 GLU A CA 1
ATOM 795 C C . GLU A 1 102 ? 5.912 -11.546 2.849 1.00 90.25 102 GLU A C 1
ATOM 797 O O . GLU A 1 102 ? 5.789 -10.765 1.899 1.00 90.25 102 GLU A O 1
ATOM 802 N N . ILE A 1 103 ? 5.394 -11.287 4.047 1.00 93.38 103 ILE A N 1
ATOM 803 C CA . ILE A 1 103 ? 4.679 -10.050 4.343 1.00 93.38 103 ILE A CA 1
ATOM 804 C C . ILE A 1 103 ? 5.706 -8.954 4.595 1.00 93.38 103 ILE A C 1
ATOM 806 O O . ILE A 1 103 ? 6.356 -8.903 5.637 1.00 93.38 103 ILE A O 1
ATOM 810 N N . MET A 1 104 ? 5.827 -8.044 3.636 1.00 93.88 104 MET A N 1
ATOM 811 C CA . MET A 1 104 ? 6.693 -6.875 3.750 1.00 93.88 104 MET A CA 1
ATOM 812 C C . MET A 1 104 ? 6.054 -5.802 4.632 1.00 93.88 104 MET A C 1
ATOM 814 O O . MET A 1 104 ? 6.753 -5.041 5.305 1.00 93.88 104 MET A O 1
ATOM 818 N N . MET A 1 105 ? 4.723 -5.689 4.585 1.00 94.56 105 MET A N 1
ATOM 819 C CA . MET A 1 105 ? 3.962 -4.669 5.306 1.00 94.56 105 MET A CA 1
ATOM 820 C C . MET A 1 105 ? 2.575 -5.191 5.674 1.00 94.56 105 MET A C 1
ATOM 822 O O . MET A 1 105 ? 1.907 -5.784 4.832 1.00 94.56 105 MET A O 1
ATOM 826 N N . ASP A 1 106 ? 2.124 -4.883 6.890 1.00 94.12 106 ASP A N 1
ATOM 827 C CA . ASP A 1 106 ? 0.758 -5.121 7.363 1.00 94.12 106 ASP A CA 1
ATOM 828 C C . ASP A 1 106 ? 0.236 -3.850 8.046 1.00 94.12 106 ASP A C 1
ATOM 830 O O . ASP A 1 106 ? 0.774 -3.392 9.061 1.00 94.12 106 ASP A O 1
ATOM 834 N N . HIS A 1 107 ? -0.800 -3.250 7.462 1.00 91.88 107 HIS A N 1
ATOM 835 C CA . HIS A 1 107 ? -1.497 -2.110 8.041 1.00 91.88 107 HIS A CA 1
ATOM 836 C C . HIS A 1 107 ? -2.965 -2.433 8.257 1.00 91.88 107 HIS A C 1
ATOM 838 O O . HIS A 1 107 ? -3.729 -2.545 7.299 1.00 91.88 107 HIS A O 1
ATOM 844 N N . SER A 1 108 ? -3.406 -2.422 9.518 1.00 89.44 108 SER A N 1
ATOM 845 C CA . SER A 1 108 ? -4.837 -2.363 9.825 1.00 89.44 108 SER A CA 1
ATOM 846 C C . SER A 1 108 ? -5.490 -1.181 9.107 1.00 89.44 108 SER A C 1
ATOM 848 O O . SER A 1 108 ? -4.996 -0.053 9.149 1.00 89.44 108 SER A O 1
ATOM 850 N N . LEU A 1 109 ? -6.669 -1.406 8.533 1.00 85.62 109 LEU A N 1
ATOM 851 C CA . LEU A 1 109 ? -7.426 -0.391 7.811 1.00 85.62 109 LEU A CA 1
ATOM 852 C C . LEU A 1 109 ? -7.739 0.838 8.688 1.00 85.62 109 LEU A C 1
ATOM 854 O O . LEU A 1 109 ? -7.858 1.955 8.193 1.00 85.62 109 LEU A O 1
ATOM 858 N N . ARG A 1 110 ? -7.772 0.660 10.019 1.00 84.69 110 ARG A N 1
ATOM 859 C CA . ARG A 1 110 ? -7.956 1.737 11.010 1.00 84.69 110 ARG A CA 1
ATOM 860 C C . ARG A 1 110 ? -6.803 2.745 11.047 1.00 84.69 110 ARG A C 1
ATOM 862 O O . ARG A 1 110 ? -6.989 3.864 11.529 1.00 84.69 110 ARG A O 1
ATOM 869 N N . THR A 1 111 ? -5.604 2.358 10.611 1.00 86.94 111 THR A N 1
ATOM 870 C CA . THR A 1 111 ? -4.432 3.246 10.572 1.00 86.94 111 THR A CA 1
ATOM 871 C C . THR A 1 111 ? -4.311 3.965 9.232 1.00 86.94 111 THR A C 1
ATOM 873 O O . THR A 1 111 ? -3.686 5.028 9.177 1.00 86.94 111 THR A O 1
ATOM 876 N N . ILE A 1 112 ? -4.942 3.446 8.176 1.00 89.25 112 ILE A N 1
ATOM 877 C CA . ILE A 1 112 ? -4.949 4.058 6.850 1.00 89.25 112 ILE A CA 1
ATOM 878 C C . ILE A 1 112 ? -5.699 5.391 6.908 1.00 89.25 112 ILE A C 1
ATOM 880 O O . ILE A 1 112 ? -6.879 5.486 7.228 1.00 89.25 112 ILE A O 1
ATOM 884 N N . SER A 1 113 ? -4.973 6.466 6.623 1.00 87.44 113 SER A N 1
ATOM 885 C CA . SER A 1 113 ? -5.480 7.839 6.651 1.00 87.44 113 SER A CA 1
ATOM 886 C C . SER A 1 113 ? -5.922 8.350 5.288 1.00 87.44 113 SER A C 1
ATOM 888 O O . SER A 1 113 ? -6.743 9.268 5.220 1.00 87.44 113 SER A O 1
ATOM 890 N N . TYR A 1 114 ? -5.337 7.808 4.221 1.00 88.38 114 TYR A N 1
ATOM 891 C CA . TYR A 1 114 ? -5.592 8.229 2.855 1.00 88.38 114 TYR A CA 1
ATOM 892 C C . TYR A 1 114 ? -5.057 7.197 1.870 1.00 88.38 114 TYR A C 1
ATOM 894 O O . TYR A 1 114 ? -3.987 6.637 2.104 1.00 88.38 114 TYR A O 1
ATOM 902 N N . ILE A 1 115 ? -5.766 7.003 0.762 1.00 88.62 115 ILE A N 1
ATOM 903 C CA . ILE A 1 115 ? -5.228 6.326 -0.415 1.00 88.62 115 ILE A CA 1
ATOM 904 C C . ILE A 1 115 ? -5.491 7.231 -1.619 1.00 88.62 115 ILE A C 1
ATOM 906 O O . ILE A 1 115 ? -6.617 7.711 -1.815 1.00 88.62 115 ILE A O 1
ATOM 910 N N . ALA A 1 116 ? -4.439 7.502 -2.383 1.00 84.75 116 ALA A N 1
ATOM 911 C CA . ALA A 1 116 ? -4.482 8.347 -3.567 1.00 84.75 116 ALA A CA 1
ATOM 912 C C . ALA A 1 116 ? -4.147 7.532 -4.809 1.00 84.75 116 ALA A C 1
ATOM 914 O O . ALA A 1 116 ? -3.252 6.692 -4.772 1.00 84.75 116 ALA A O 1
ATOM 915 N N . ASP A 1 117 ? -4.842 7.846 -5.890 1.00 81.94 117 ASP A N 1
ATOM 916 C CA . ASP A 1 117 ? -4.549 7.385 -7.236 1.00 81.94 117 ASP A CA 1
ATOM 917 C C . ASP A 1 117 ? -4.120 8.606 -8.068 1.00 81.94 117 ASP A C 1
ATOM 919 O O . ASP A 1 117 ? -4.828 9.619 -8.142 1.00 81.94 117 ASP A O 1
ATOM 923 N N . ILE A 1 118 ? -2.901 8.538 -8.601 1.00 79.94 118 ILE A N 1
ATOM 924 C CA . ILE A 1 118 ? -2.205 9.605 -9.318 1.00 79.94 118 ILE A CA 1
ATOM 925 C C . ILE A 1 118 ? -1.656 9.003 -10.619 1.00 79.94 118 ILE A C 1
ATOM 927 O O . ILE A 1 118 ? -0.463 8.730 -10.734 1.00 79.94 118 ILE A O 1
ATOM 931 N N . GLY A 1 119 ? -2.536 8.795 -11.600 1.00 82.50 119 GLY A N 1
ATOM 932 C CA . GLY A 1 119 ? -2.168 8.158 -12.866 1.00 82.50 119 GLY A CA 1
ATOM 933 C C . GLY A 1 119 ? -2.032 6.645 -12.700 1.00 82.50 119 GLY A C 1
ATOM 934 O O . GLY A 1 119 ? -3.008 5.977 -12.393 1.00 82.50 119 GLY A O 1
ATOM 935 N N . ASP A 1 120 ? -0.827 6.127 -12.908 1.00 82.12 120 ASP A N 1
ATOM 936 C CA . ASP A 1 120 ? -0.418 4.737 -12.654 1.00 82.12 120 ASP A CA 1
ATOM 937 C C . ASP A 1 120 ? 0.121 4.526 -11.225 1.00 82.12 120 ASP A C 1
ATOM 939 O O . ASP A 1 120 ? 0.455 3.408 -10.825 1.00 82.12 120 ASP A O 1
ATOM 943 N N . ILE A 1 121 ? 0.219 5.603 -10.436 1.00 86.19 121 ILE A N 1
ATOM 944 C CA . ILE A 1 121 ? 0.764 5.576 -9.082 1.00 86.19 121 ILE A CA 1
ATOM 945 C C . ILE A 1 121 ? -0.339 5.494 -8.035 1.00 86.19 121 ILE A C 1
ATOM 947 O O . ILE A 1 121 ? -1.256 6.315 -7.987 1.00 86.19 121 ILE A O 1
ATOM 951 N N . VAL A 1 122 ? -0.157 4.576 -7.091 1.00 89.38 122 VAL A N 1
ATOM 952 C CA . VAL A 1 122 ? -0.984 4.431 -5.897 1.00 89.38 122 VAL A CA 1
ATOM 953 C C . VAL A 1 122 ? -0.170 4.821 -4.673 1.00 89.38 122 VAL A C 1
ATOM 955 O O . VAL A 1 122 ? 0.930 4.317 -4.447 1.00 89.38 122 VAL A O 1
ATOM 958 N N . VAL A 1 123 ? -0.722 5.705 -3.844 1.00 91.25 123 VAL A N 1
ATOM 959 C CA . VAL A 1 123 ? -0.110 6.106 -2.572 1.00 91.25 123 VAL A CA 1
ATOM 960 C C . VAL A 1 123 ? -0.984 5.648 -1.420 1.00 91.25 123 VAL A C 1
ATOM 962 O O . VAL A 1 123 ? -2.116 6.108 -1.289 1.00 91.25 123 VAL A O 1
ATOM 965 N N . VAL A 1 124 ? -0.445 4.804 -0.542 1.00 93.12 124 VAL A N 1
ATOM 966 C CA . VAL A 1 124 ? -1.099 4.398 0.710 1.00 93.12 124 VAL A CA 1
ATOM 967 C C . VAL A 1 124 ? -0.474 5.170 1.866 1.00 93.12 124 VAL A C 1
ATOM 969 O O . VAL A 1 124 ? 0.722 5.053 2.130 1.00 93.12 124 VAL A O 1
ATOM 972 N N . MET A 1 125 ? -1.274 5.972 2.569 1.00 92.31 125 MET A N 1
ATOM 973 C CA . MET A 1 125 ? -0.826 6.783 3.703 1.00 92.31 125 MET A CA 1
ATOM 974 C C . MET A 1 125 ? -1.381 6.234 5.015 1.00 92.31 125 MET A C 1
ATOM 976 O O . MET A 1 125 ? -2.581 6.342 5.279 1.00 92.31 125 MET A O 1
ATOM 980 N N . ALA A 1 126 ? -0.513 5.741 5.891 1.00 91.81 126 ALA A N 1
ATOM 981 C CA . ALA A 1 126 ? -0.869 5.199 7.198 1.00 91.81 126 ALA A CA 1
ATOM 982 C C . ALA A 1 126 ? -0.373 6.098 8.342 1.00 91.81 126 ALA A C 1
ATOM 984 O O . ALA A 1 126 ? 0.737 6.636 8.319 1.00 91.81 126 ALA A O 1
ATOM 985 N N . ARG A 1 127 ? -1.188 6.262 9.387 1.00 88.12 127 ARG A N 1
ATOM 986 C CA . ARG A 1 127 ? -0.778 6.947 10.619 1.00 88.12 127 ARG A CA 1
ATOM 987 C C . ARG A 1 127 ? 0.161 6.041 11.397 1.00 88.12 127 ARG A C 1
ATOM 989 O O . ARG A 1 127 ? -0.223 4.940 11.784 1.00 88.12 127 ARG A O 1
ATOM 996 N N . ARG A 1 128 ? 1.349 6.541 11.734 1.00 80.19 128 ARG A N 1
ATOM 997 C CA . ARG A 1 128 ? 2.235 5.872 12.688 1.00 80.19 128 ARG A CA 1
ATOM 998 C C . ARG A 1 128 ? 2.060 6.519 14.055 1.00 80.19 128 ARG A C 1
ATOM 1000 O O . ARG A 1 128 ? 2.272 7.722 14.204 1.00 80.19 128 ARG A O 1
ATOM 1007 N N . ARG A 1 129 ? 1.690 5.733 15.072 1.00 59.56 129 ARG A N 1
ATOM 1008 C CA . ARG A 1 129 ? 1.737 6.216 16.459 1.00 59.56 129 ARG A CA 1
ATOM 1009 C C . ARG A 1 129 ? 3.196 6.513 16.794 1.00 59.56 129 ARG A C 1
ATOM 1011 O O . ARG A 1 129 ? 4.027 5.611 16.824 1.00 59.56 129 ARG A O 1
ATOM 1018 N N . THR A 1 130 ? 3.520 7.783 17.004 1.00 48.16 130 THR A N 1
ATOM 1019 C CA . THR A 1 130 ? 4.788 8.170 17.615 1.00 48.16 130 THR A CA 1
ATOM 1020 C C . THR A 1 130 ? 4.759 7.677 19.055 1.00 48.16 130 THR A C 1
ATOM 1022 O O . THR A 1 130 ? 3.972 8.191 19.849 1.00 48.16 130 THR A O 1
ATOM 1025 N N . LEU A 1 131 ? 5.580 6.681 19.397 1.00 43.50 131 LEU A N 1
ATOM 1026 C CA . LEU A 1 131 ? 5.930 6.457 20.799 1.00 43.50 131 LEU A CA 1
ATOM 1027 C C . LEU A 1 131 ? 6.500 7.783 21.310 1.00 43.50 131 LEU A C 1
ATOM 1029 O O . LEU A 1 131 ? 7.363 8.372 20.655 1.00 43.50 131 LEU A O 1
ATOM 1033 N N . ALA A 1 132 ? 5.904 8.308 22.377 1.00 44.62 132 ALA A N 1
ATOM 1034 C CA . ALA A 1 132 ? 6.206 9.632 22.891 1.00 44.62 132 ALA A CA 1
ATOM 1035 C C . ALA A 1 132 ? 7.719 9.782 23.090 1.00 44.62 132 ALA A C 1
ATOM 1037 O O . ALA A 1 132 ? 8.357 8.965 23.751 1.00 44.62 132 ALA A O 1
ATOM 1038 N N . SER A 1 133 ? 8.293 10.826 22.494 1.00 42.84 133 SER A N 1
ATOM 1039 C CA . SER A 1 133 ? 9.626 11.298 22.850 1.00 42.84 133 SER A CA 1
ATOM 1040 C C . SER A 1 133 ? 9.634 11.608 24.348 1.00 42.84 133 SER A C 1
ATOM 1042 O O . SER A 1 133 ? 8.805 12.410 24.772 1.00 42.84 133 SER A O 1
ATOM 1044 N N . SER A 1 134 ? 10.518 10.925 25.084 1.00 38.59 134 SER A N 1
ATOM 1045 C CA . SER A 1 134 ? 11.059 11.207 26.428 1.00 38.59 134 SER A CA 1
ATOM 1046 C C . SER A 1 134 ? 10.269 12.176 27.335 1.00 38.59 134 SER A C 1
ATOM 1048 O O . SER A 1 134 ? 10.079 13.337 26.963 1.00 38.59 134 SER A O 1
ATOM 1050 N N . PRO A 1 135 ? 9.898 11.773 28.567 1.00 41.78 135 PRO A N 1
ATOM 1051 C CA . PRO A 1 135 ? 9.221 12.663 29.502 1.00 41.78 135 PRO A CA 1
ATOM 1052 C C . PRO A 1 135 ? 10.205 13.758 29.932 1.00 41.78 135 PRO A C 1
ATOM 1054 O O . PRO A 1 135 ? 11.196 13.466 30.595 1.00 41.78 135 PRO A O 1
ATOM 1057 N N . GLY A 1 136 ? 9.974 15.004 29.517 1.00 46.78 136 GLY A N 1
ATOM 1058 C CA . GLY A 1 136 ? 10.847 16.107 29.929 1.00 46.78 136 GLY A CA 1
ATOM 1059 C C . GLY A 1 136 ? 10.729 17.433 29.185 1.00 46.78 136 GLY A C 1
ATOM 1060 O O . GLY A 1 136 ? 11.471 18.341 29.528 1.00 46.78 136 GLY A O 1
ATOM 1061 N N . ASP A 1 137 ? 9.836 17.588 28.203 1.00 46.25 137 ASP A N 1
ATOM 1062 C CA . ASP A 1 137 ? 9.736 18.847 27.451 1.00 46.25 137 ASP A CA 1
ATOM 1063 C C . ASP A 1 137 ? 8.301 19.398 27.489 1.00 46.25 137 ASP A C 1
ATOM 1065 O O . ASP A 1 137 ? 7.498 19.236 26.563 1.00 46.25 137 ASP A O 1
ATOM 1069 N N . GLU A 1 138 ? 7.964 19.983 28.643 1.00 50.91 138 GLU A N 1
ATOM 1070 C CA . GLU A 1 138 ? 6.756 20.773 28.878 1.00 50.91 138 GLU A CA 1
ATOM 1071 C C . GLU A 1 138 ? 6.865 22.129 28.166 1.00 50.91 138 GLU A C 1
ATOM 1073 O O . GLU A 1 138 ? 7.304 23.122 28.738 1.00 50.91 138 GLU A O 1
ATOM 1078 N N . THR A 1 139 ? 6.394 22.205 26.920 1.00 45.59 139 THR A N 1
ATOM 1079 C CA . THR A 1 139 ? 5.919 23.471 26.345 1.00 45.59 139 THR A CA 1
ATOM 1080 C C . THR A 1 139 ? 4.593 23.268 25.605 1.00 45.59 139 THR A C 1
ATOM 1082 O O . THR A 1 139 ? 4.422 22.428 24.720 1.00 45.59 139 THR A O 1
ATOM 1085 N N . LEU A 1 140 ? 3.611 24.055 26.036 1.00 51.09 140 LEU A N 1
ATOM 1086 C CA . LEU A 1 140 ? 2.163 23.919 25.868 1.00 51.09 140 LEU A CA 1
ATOM 1087 C C . LEU A 1 140 ? 1.607 24.241 24.462 1.00 51.09 140 LEU A C 1
ATOM 1089 O O . LEU A 1 140 ? 0.484 24.724 24.357 1.00 51.09 140 LEU A O 1
ATOM 1093 N N . ILE A 1 141 ? 2.332 23.983 23.364 1.00 47.75 141 ILE A N 1
ATOM 1094 C CA . ILE A 1 141 ? 1.826 24.226 21.990 1.00 47.75 141 ILE A CA 1
ATOM 1095 C C . ILE A 1 141 ? 2.379 23.210 20.968 1.00 47.75 141 ILE A C 1
ATOM 1097 O O . ILE A 1 141 ? 2.761 23.564 19.855 1.00 47.75 141 ILE A O 1
ATOM 1101 N N . LYS A 1 142 ? 2.407 21.908 21.273 1.00 50.16 142 LYS A N 1
ATOM 1102 C CA . LYS A 1 142 ? 2.522 20.904 20.197 1.00 50.16 142 LYS A CA 1
ATOM 1103 C C . LYS A 1 142 ? 1.138 20.713 19.579 1.00 50.16 142 LYS A C 1
ATOM 1105 O O . LYS A 1 142 ? 0.382 19.829 19.983 1.00 50.16 142 LYS A O 1
ATOM 1110 N N . LYS A 1 143 ? 0.785 21.562 18.597 1.00 52.12 143 LYS A N 1
ATOM 1111 C CA . LYS A 1 143 ? -0.255 21.232 17.599 1.00 52.12 143 LYS A CA 1
ATOM 1112 C C . LYS A 1 143 ? -0.047 19.762 17.244 1.00 52.12 143 LYS A C 1
ATOM 1114 O O . LYS A 1 143 ? 1.080 19.408 16.929 1.00 52.12 143 LYS A O 1
ATOM 1119 N N . LYS A 1 144 ? -1.068 18.909 17.384 1.00 63.38 144 LYS A N 1
ATOM 1120 C CA . LYS A 1 144 ? -0.967 17.444 17.233 1.00 63.38 144 LYS A CA 1
ATOM 1121 C C . LYS A 1 144 ? -0.295 17.069 15.899 1.00 63.38 144 LYS A C 1
ATOM 1123 O O . LYS A 1 144 ? -0.979 16.901 14.892 1.00 63.38 144 LYS A O 1
ATOM 1128 N N . GLN A 1 145 ? 1.031 16.987 15.887 1.00 71.25 145 GLN A N 1
ATOM 1129 C CA . GLN A 1 145 ? 1.835 16.590 14.743 1.00 71.25 145 GLN A CA 1
ATOM 1130 C C . GLN A 1 145 ? 1.834 15.068 14.719 1.00 71.25 145 GLN A C 1
ATOM 1132 O O . GLN A 1 145 ? 2.284 14.414 15.657 1.00 71.25 145 GLN A O 1
ATOM 1137 N N . THR A 1 146 ? 1.267 14.501 13.663 1.00 80.19 146 THR A N 1
ATOM 1138 C CA . THR A 1 146 ? 1.184 13.058 13.448 1.00 80.19 146 THR A CA 1
ATOM 1139 C C . THR A 1 146 ? 2.157 12.685 12.343 1.00 80.19 146 THR A C 1
ATOM 1141 O O . THR A 1 146 ? 2.131 13.290 11.271 1.00 80.19 146 THR A O 1
ATOM 1144 N N . LYS A 1 147 ? 3.008 11.683 12.583 1.00 87.69 147 LYS A N 1
ATOM 1145 C CA . LYS A 1 147 ? 3.846 11.115 11.522 1.00 87.69 147 LYS A CA 1
ATOM 1146 C C . LYS A 1 147 ? 2.993 10.213 10.635 1.00 87.69 147 LYS A C 1
ATOM 1148 O O . LYS A 1 147 ? 2.324 9.302 11.125 1.00 87.69 147 LYS A O 1
ATOM 1153 N N . 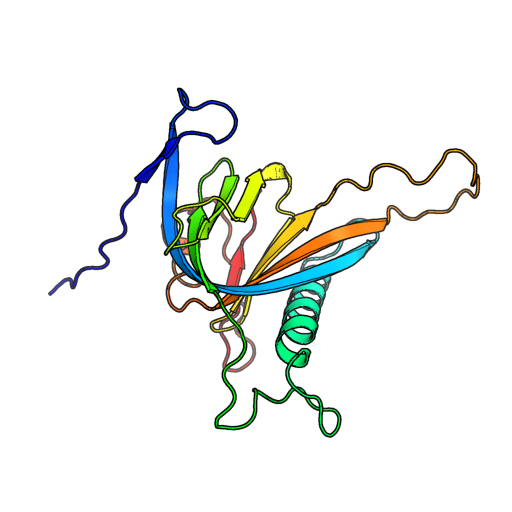ILE A 1 148 ? 3.030 10.478 9.338 1.00 90.56 148 ILE A N 1
ATOM 1154 C CA . ILE A 1 148 ? 2.342 9.708 8.310 1.00 90.56 148 ILE A CA 1
ATOM 1155 C C . ILE A 1 148 ? 3.391 8.958 7.497 1.00 90.56 148 ILE A C 1
ATOM 1157 O O . ILE A 1 148 ? 4.320 9.565 6.967 1.00 90.56 148 ILE A O 1
ATOM 1161 N N . LEU A 1 149 ? 3.252 7.639 7.424 1.00 94.50 149 LEU A N 1
ATOM 1162 C CA . LEU A 1 149 ? 4.046 6.784 6.552 1.00 94.50 149 LEU A CA 1
ATOM 1163 C C . LEU A 1 149 ? 3.332 6.683 5.206 1.00 94.50 149 LEU A C 1
ATOM 1165 O O . LEU A 1 149 ? 2.149 6.358 5.169 1.00 94.50 149 LEU A O 1
ATOM 1169 N N . CYS A 1 150 ? 4.037 6.993 4.125 1.00 94.75 150 CYS A N 1
ATOM 1170 C CA . CYS A 1 150 ? 3.514 6.933 2.767 1.00 94.75 150 CYS A CA 1
ATOM 1171 C C . CYS A 1 150 ? 4.246 5.827 2.014 1.00 94.75 150 CYS A C 1
ATOM 1173 O O . CYS A 1 150 ? 5.474 5.871 1.936 1.00 94.75 150 CYS A O 1
ATOM 1175 N N . HIS A 1 151 ? 3.495 4.881 1.465 1.00 95.38 151 HIS A N 1
ATOM 1176 C CA . HIS A 1 151 ? 3.981 3.827 0.582 1.00 95.38 151 HIS A CA 1
ATOM 1177 C C . HIS A 1 151 ? 3.564 4.151 -0.848 1.00 95.38 151 HIS A C 1
ATOM 1179 O O . HIS A 1 151 ? 2.400 4.484 -1.076 1.00 95.38 151 HIS A O 1
ATOM 1185 N N . VAL A 1 152 ? 4.509 4.085 -1.784 1.00 93.69 152 VAL A N 1
ATOM 1186 C CA . VAL A 1 152 ? 4.284 4.413 -3.193 1.00 93.69 152 VAL A CA 1
ATOM 1187 C C . VAL A 1 152 ? 4.408 3.145 -4.024 1.00 93.69 152 VAL A C 1
ATOM 1189 O O . VAL A 1 152 ? 5.413 2.435 -3.942 1.00 93.69 152 VAL A O 1
ATOM 1192 N N . PHE A 1 153 ? 3.382 2.888 -4.824 1.00 93.00 153 PHE A N 1
ATOM 1193 C CA . PHE A 1 153 ? 3.291 1.746 -5.718 1.00 93.00 153 PHE A CA 1
ATOM 1194 C C . PHE A 1 153 ? 2.950 2.213 -7.124 1.00 93.00 153 PHE A C 1
ATOM 1196 O O . PHE A 1 153 ? 2.336 3.261 -7.299 1.00 93.00 153 PHE A O 1
ATOM 1203 N N . GLU A 1 154 ? 3.305 1.403 -8.102 1.00 89.75 154 GLU A N 1
ATOM 1204 C CA . GLU A 1 154 ? 2.891 1.547 -9.489 1.00 89.75 154 GLU A CA 1
ATOM 1205 C C . GLU A 1 154 ? 2.041 0.337 -9.870 1.00 89.75 154 GLU A C 1
ATOM 1207 O O . GLU A 1 154 ? 2.429 -0.802 -9.592 1.00 89.75 154 GLU A O 1
ATOM 1212 N N . SER A 1 155 ? 0.854 0.568 -10.425 1.00 85.31 155 SER A N 1
ATOM 1213 C CA . SER A 1 155 ? -0.046 -0.503 -10.849 1.00 85.31 155 SER A CA 1
ATOM 1214 C C . SER A 1 155 ? -1.086 -0.001 -11.844 1.00 85.31 155 SER A C 1
ATOM 1216 O O . SER A 1 155 ? -1.834 0.931 -11.555 1.00 85.31 155 SER A O 1
ATOM 1218 N N . ASP A 1 156 ? -1.212 -0.713 -12.961 1.00 77.50 156 ASP A N 1
ATOM 1219 C CA . ASP A 1 156 ? -2.236 -0.458 -13.980 1.00 77.50 156 ASP A CA 1
ATOM 1220 C C . ASP A 1 156 ? -3.638 -0.934 -13.543 1.00 77.50 156 ASP A C 1
ATOM 1222 O O . ASP A 1 156 ? -4.663 -0.541 -14.108 1.00 77.50 156 ASP A O 1
ATOM 1226 N N . GLU A 1 157 ? -3.707 -1.799 -12.525 1.00 69.06 157 GLU A N 1
ATOM 1227 C CA . GLU A 1 157 ? -4.937 -2.497 -12.136 1.00 69.06 157 GLU A CA 1
ATOM 1228 C C . GLU A 1 157 ? -5.697 -1.809 -10.999 1.00 69.06 157 GLU A C 1
ATOM 1230 O O . GLU A 1 157 ? -6.916 -1.961 -10.867 1.00 69.06 157 GLU A O 1
ATOM 1235 N N . VAL A 1 158 ? -4.989 -1.056 -10.159 1.00 59.12 158 VAL A N 1
ATOM 1236 C CA . VAL A 1 158 ? -5.481 -0.676 -8.831 1.00 59.12 158 VAL A CA 1
ATOM 1237 C C . VAL A 1 158 ? -6.401 0.556 -8.873 1.00 59.12 158 VAL A C 1
ATOM 1239 O O . VAL A 1 158 ? -7.393 0.605 -8.136 1.00 59.12 158 VAL A O 1
ATOM 1242 N N . SER A 1 159 ? -6.172 1.503 -9.788 1.00 55.97 159 SER A N 1
ATOM 1243 C CA . SER A 1 159 ? -6.956 2.747 -9.918 1.00 55.97 159 SER A CA 1
ATOM 1244 C C . SER A 1 159 ? -8.434 2.510 -10.265 1.00 55.97 159 SER A C 1
ATOM 1246 O O . SER A 1 159 ? -9.322 3.218 -9.789 1.00 55.97 159 SER A O 1
ATOM 1248 N N . HIS A 1 160 ? -8.734 1.455 -11.029 1.00 54.97 160 HIS A N 1
ATOM 1249 C CA . HIS A 1 160 ? -10.101 1.116 -11.440 1.00 54.97 160 HIS A CA 1
ATOM 1250 C C . HIS A 1 160 ? -10.854 0.238 -10.425 1.00 54.97 160 HIS A C 1
ATOM 1252 O O . HIS A 1 160 ? -12.069 0.071 -10.528 1.00 54.97 160 HIS A O 1
ATOM 1258 N N . LEU A 1 161 ? -10.161 -0.347 -9.445 1.00 52.06 161 LEU A N 1
ATOM 1259 C CA . LEU A 1 161 ? -10.653 -1.524 -8.728 1.00 52.06 161 LEU A CA 1
ATOM 1260 C C . LEU A 1 161 ? -11.254 -1.223 -7.359 1.00 52.06 161 LEU A C 1
ATOM 1262 O O . LEU A 1 161 ? -12.292 -1.788 -7.006 1.00 52.06 161 LEU A O 1
ATOM 1266 N N . PHE A 1 162 ? -10.701 -0.257 -6.626 1.00 54.62 162 PHE A N 1
ATOM 1267 C CA . PHE A 1 162 ? -11.298 0.180 -5.361 1.00 54.62 162 PHE A CA 1
ATOM 1268 C C . PHE A 1 162 ? -12.735 0.695 -5.532 1.00 54.62 162 PHE A C 1
ATOM 1270 O O . PHE A 1 162 ? -13.551 0.540 -4.630 1.00 54.62 162 PHE A O 1
ATOM 1277 N N . SER A 1 163 ? -13.073 1.230 -6.712 1.00 49.41 163 SER A N 1
ATOM 1278 C CA . SER A 1 163 ? -14.438 1.655 -7.038 1.00 49.41 163 SER A CA 1
ATOM 1279 C C . SER A 1 163 ? -15.406 0.494 -7.319 1.00 49.41 163 SER A C 1
ATOM 1281 O O . SER A 1 163 ? -16.614 0.713 -7.271 1.00 49.41 163 SER A O 1
ATOM 1283 N N . ILE A 1 164 ? -14.909 -0.705 -7.648 1.00 48.81 164 ILE A N 1
ATOM 1284 C CA . ILE A 1 164 ? -15.728 -1.859 -8.064 1.00 48.81 164 ILE A CA 1
ATOM 1285 C C . ILE A 1 164 ? -15.920 -2.845 -6.909 1.00 48.81 164 ILE A C 1
ATOM 1287 O O . ILE A 1 164 ? -17.030 -3.325 -6.700 1.00 48.81 164 ILE A O 1
ATOM 1291 N N . HIS A 1 165 ? -14.856 -3.154 -6.163 1.00 51.97 165 HIS A N 1
ATOM 1292 C CA . HIS A 1 165 ? -14.897 -4.200 -5.133 1.00 51.97 165 HIS A CA 1
ATOM 1293 C C . HIS A 1 165 ? -15.282 -3.682 -3.741 1.00 51.97 165 HIS A C 1
ATOM 1295 O O . HIS A 1 165 ? -15.806 -4.435 -2.926 1.00 51.97 165 HIS A O 1
ATOM 1301 N N . PHE A 1 166 ? -15.085 -2.387 -3.478 1.00 58.88 166 PHE A N 1
ATOM 1302 C CA . PHE A 1 166 ? -15.401 -1.764 -2.192 1.00 58.88 166 PHE A CA 1
ATOM 1303 C C . PHE A 1 166 ? -16.371 -0.590 -2.397 1.00 58.88 166 PHE A C 1
ATOM 1305 O O . PHE A 1 166 ? -15.992 0.564 -2.226 1.00 58.88 166 PHE A O 1
ATOM 1312 N N . PRO A 1 167 ? -17.645 -0.840 -2.757 1.00 47.69 167 PRO A N 1
ATOM 1313 C CA . PRO A 1 167 ? -18.600 0.211 -3.136 1.00 47.69 167 PRO A CA 1
ATOM 1314 C C . PRO A 1 167 ? -18.927 1.196 -2.000 1.00 47.69 167 PRO A C 1
ATOM 1316 O O . PRO A 1 167 ? -19.359 2.321 -2.250 1.00 47.69 167 PRO A O 1
ATOM 1319 N N . ASN A 1 168 ? -18.692 0.797 -0.746 1.00 46.25 168 ASN A N 1
ATOM 1320 C CA . ASN A 1 168 ? -18.818 1.676 0.418 1.00 46.25 168 ASN A CA 1
ATOM 1321 C C . ASN A 1 168 ? -17.631 2.644 0.566 1.00 46.25 168 ASN A C 1
ATOM 1323 O O . ASN A 1 168 ? -17.712 3.606 1.330 1.00 46.25 168 ASN A O 1
ATOM 1327 N N . TRP A 1 169 ? -16.539 2.428 -0.169 1.00 53.41 169 TRP A N 1
ATOM 1328 C CA . TRP A 1 169 ? -15.418 3.352 -0.234 1.00 53.41 169 TRP A CA 1
ATOM 1329 C C . TRP A 1 169 ? -15.742 4.419 -1.284 1.00 53.41 169 TRP A C 1
ATOM 1331 O O . TRP A 1 169 ? -15.818 4.152 -2.482 1.00 53.41 169 TRP A O 1
ATOM 1341 N N . LYS A 1 170 ? -15.989 5.659 -0.845 1.00 43.47 170 LYS A N 1
ATOM 1342 C CA . LYS A 1 170 ? -16.438 6.732 -1.749 1.00 43.47 170 LYS A CA 1
ATOM 1343 C C . LYS A 1 170 ? -15.319 7.173 -2.694 1.00 43.47 170 LYS A C 1
ATOM 1345 O O . LYS A 1 170 ? -14.500 8.009 -2.327 1.00 43.47 170 LYS A O 1
ATOM 1350 N N . PHE A 1 171 ? -15.331 6.689 -3.930 1.00 42.47 171 PHE A N 1
ATOM 1351 C CA . PHE A 1 171 ? -14.465 7.183 -4.998 1.00 42.47 171 PHE A CA 1
ATOM 1352 C C . PHE A 1 171 ? -15.032 8.486 -5.585 1.00 42.47 171 PHE A C 1
ATOM 1354 O O . PHE A 1 171 ? -16.200 8.549 -5.969 1.00 42.47 171 PHE A O 1
ATOM 1361 N N . ARG A 1 172 ? -14.235 9.563 -5.649 1.00 40.16 172 ARG A N 1
ATOM 1362 C CA . ARG A 1 172 ? -14.642 10.806 -6.339 1.00 40.16 172 ARG A CA 1
ATOM 1363 C C . ARG A 1 172 ? -13.531 11.293 -7.259 1.00 40.16 172 ARG A C 1
ATOM 1365 O O . ARG A 1 172 ? -12.662 12.049 -6.809 1.00 40.16 172 ARG A O 1
ATOM 1372 N N . SER A 1 173 ? -13.607 10.895 -8.529 1.00 35.78 173 SER A N 1
ATOM 1373 C CA . SER A 1 173 ? -12.773 11.437 -9.603 1.00 35.78 173 SER A CA 1
ATOM 1374 C C . SER A 1 173 ? -12.944 12.957 -9.677 1.00 35.78 173 SER A C 1
ATOM 1376 O O . SER A 1 173 ? -14.044 13.491 -9.519 1.00 35.78 173 SER A O 1
ATOM 1378 N N . HIS A 1 174 ? -11.839 13.683 -9.827 1.00 37.62 174 HIS A N 1
ATOM 1379 C CA . HIS A 1 174 ? -11.873 15.094 -10.208 1.00 37.62 174 HIS A CA 1
ATOM 1380 C C . HIS A 1 174 ? -11.142 15.216 -11.536 1.00 37.62 174 HIS A C 1
ATOM 1382 O O . HIS A 1 174 ? -9.928 15.070 -11.590 1.00 37.62 174 HIS A O 1
ATOM 1388 N N . SER A 1 175 ? -11.886 15.484 -12.607 1.00 31.28 175 SER A N 1
ATOM 1389 C CA . SER A 1 175 ? -11.310 15.875 -13.887 1.00 31.28 175 SER A CA 1
ATOM 1390 C C . SER A 1 175 ? -10.991 17.368 -13.838 1.00 31.28 175 SER A C 1
ATOM 1392 O O . SER A 1 175 ? -11.894 18.197 -13.951 1.00 31.28 175 SER A O 1
ATOM 1394 N N . HIS A 1 176 ? -9.727 17.730 -13.658 1.00 34.66 176 HIS A N 1
ATOM 1395 C CA . HIS A 1 176 ? -9.194 18.994 -14.164 1.00 34.66 176 HIS A CA 1
ATOM 1396 C C . HIS A 1 176 ? -7.911 18.641 -14.919 1.00 34.66 176 HIS A C 1
ATOM 1398 O O . HIS A 1 176 ? -6.960 18.171 -14.309 1.00 34.66 176 HIS A O 1
ATOM 1404 N N . SER A 1 177 ? -7.950 18.817 -16.247 1.00 38.56 177 SER A N 1
ATOM 1405 C CA . SER A 1 177 ? -6.890 18.541 -17.237 1.00 38.56 177 SER A CA 1
ATOM 1406 C C . SER A 1 177 ? -6.323 17.108 -17.259 1.00 38.56 177 SER A C 1
ATOM 1408 O O . SER A 1 177 ? -5.557 16.744 -16.383 1.00 38.56 177 SER A O 1
ATOM 1410 N N . ASN A 1 178 ? -6.670 16.330 -18.296 1.00 31.98 178 ASN A N 1
ATOM 1411 C CA . ASN A 1 178 ? -6.019 15.113 -18.840 1.00 31.98 178 ASN A CA 1
ATOM 1412 C C . ASN A 1 178 ? -5.439 14.017 -17.911 1.00 31.98 178 ASN A C 1
ATOM 1414 O O . ASN A 1 178 ? -4.853 13.068 -18.418 1.00 31.98 178 ASN A O 1
ATOM 1418 N N . SER A 1 179 ? -5.642 14.064 -16.598 1.00 32.94 179 SER A N 1
ATOM 1419 C CA . SER A 1 179 ? -5.272 13.004 -15.661 1.00 32.94 179 SER A CA 1
ATOM 1420 C C . SER A 1 179 ? -6.461 12.726 -14.746 1.00 32.94 179 SER A C 1
ATOM 1422 O O . SER A 1 179 ? -6.978 13.623 -14.076 1.00 32.94 179 SER A O 1
ATOM 1424 N N . ILE A 1 180 ? -6.961 11.491 -14.777 1.00 35.50 180 ILE A N 1
ATOM 1425 C CA . ILE A 1 180 ? -7.995 11.027 -13.853 1.00 35.50 180 ILE A CA 1
ATOM 1426 C C . ILE A 1 180 ? -7.268 10.701 -12.548 1.00 35.50 180 ILE A C 1
ATOM 1428 O O . ILE A 1 180 ? -6.545 9.719 -12.486 1.00 35.50 180 ILE A O 1
ATOM 1432 N N . SER A 1 181 ? -7.421 11.536 -11.520 1.00 38.31 181 SER A N 1
ATOM 1433 C CA . SER A 1 181 ? -6.918 11.224 -10.176 1.00 38.31 181 SER A CA 1
ATOM 1434 C C . SER A 1 181 ? -8.070 10.757 -9.286 1.00 38.31 181 SER A C 1
ATOM 1436 O O . SER A 1 181 ? -8.997 11.523 -8.978 1.00 38.31 181 SER A O 1
ATOM 1438 N N . GLY A 1 182 ? -8.037 9.481 -8.907 1.00 38.69 182 GLY A N 1
ATOM 1439 C CA . GLY A 1 182 ? -8.942 8.849 -7.958 1.00 38.69 182 GLY A CA 1
ATOM 1440 C C . GLY A 1 182 ? -8.551 9.092 -6.499 1.00 38.69 182 GLY A C 1
ATOM 1441 O O . GLY A 1 182 ? -7.393 9.302 -6.153 1.00 38.69 182 GLY A O 1
ATOM 1442 N N . VAL A 1 183 ? -9.528 9.083 -5.595 1.00 44.44 183 VAL A N 1
ATOM 1443 C CA . VAL A 1 183 ? -9.285 9.172 -4.146 1.00 44.44 183 VAL A CA 1
ATOM 1444 C C . VAL A 1 183 ? -10.204 8.196 -3.448 1.00 44.44 183 VAL A C 1
ATOM 1446 O O . VAL A 1 183 ? -11.404 8.209 -3.722 1.00 44.44 183 VAL A O 1
ATOM 1449 N N . ILE A 1 184 ? -9.663 7.423 -2.511 1.00 47.66 184 ILE A N 1
ATOM 1450 C CA . ILE A 1 184 ? -10.408 6.421 -1.751 1.00 47.66 184 ILE A CA 1
ATOM 1451 C C . ILE A 1 184 ? -10.519 6.873 -0.298 1.00 47.66 184 ILE A C 1
ATOM 1453 O O . ILE A 1 184 ? -9.529 7.234 0.344 1.00 47.66 184 ILE A O 1
ATOM 1457 N N . TYR A 1 185 ? -11.746 6.852 0.218 1.00 47.31 185 TYR A N 1
ATOM 1458 C CA . TYR A 1 185 ? -12.031 7.070 1.630 1.00 47.31 185 TYR A CA 1
ATOM 1459 C C . TYR A 1 185 ? -12.477 5.761 2.257 1.00 47.31 185 TYR A C 1
ATOM 1461 O O . TYR A 1 185 ? -13.486 5.197 1.839 1.00 47.31 185 TYR A O 1
ATOM 1469 N N . ILE A 1 186 ? -11.765 5.348 3.297 1.00 42.34 186 ILE A N 1
ATOM 1470 C CA . ILE A 1 186 ? -12.279 4.406 4.282 1.00 42.34 186 ILE A CA 1
ATOM 1471 C C . ILE A 1 186 ? -13.005 5.271 5.318 1.00 42.34 186 ILE A C 1
ATOM 1473 O O . ILE A 1 186 ? -12.360 6.054 6.022 1.00 42.34 186 ILE A O 1
ATOM 1477 N N . THR A 1 187 ? -14.337 5.233 5.332 1.00 35.91 187 THR A N 1
ATOM 1478 C CA . THR A 1 187 ? -15.151 5.837 6.403 1.00 35.91 187 THR A CA 1
ATOM 1479 C C . THR A 1 187 ? -15.485 4.802 7.450 1.00 35.91 187 THR A C 1
ATOM 1481 O O . THR A 1 187 ? -15.903 3.705 7.019 1.00 35.91 187 THR A O 1
#

Radius of gyration: 18.02 Å; chains: 1; bounding box: 40×44×56 Å

Foldseek 3Di:
DDDDPPWDFDWAADPVGRVDTFTWTKAKWKWQDKDKDKDFDQDDPVRVVVVQVVGVQVRQCVADDDDDDSDRRPVPDDRDIFIWIWTDGLFWTWTAGPVVRDTPDIGTPVQFPWWKAWAQKIKTKGWDPPPDDDPDDDDDDPRPITMIMIIMIGHPPPQVPCVPPVVVFDWDWDDDPDITMIITDDD

InterPro domains:
  IPR006020 PTB/PI domain [PF00640] (27-158)
  IPR006020 PTB/PI domain [PS01179] (24-157)
  IPR006020 PTB/PI domain [SM00462] (22-175)
  IPR011993 PH-like domain superfamily [G3DSA:2.30.29.30] (17-164)
  IPR051230 Amyloid-beta A4 Precursor Protein-Binding [PTHR12345] (11-159)

Organism: NCBI:txid2664684

Secondary structure (DSSP, 8-state):
--------EEEEEETTEEEEEEEEEEEEEEEEEEEEEEEESS--HHHHHHHHHHHHHHHHTTSPP-SSS-PPPPTT-PPP-EEEEEEEESSEEEEEETTT--EEEEEETTTEEEEEEETTEEEEEEEE--PPP-S----S----EEEEEEEEEE-TTTTTTHHHH-TTS----EESSS-EE-EE---

pLDDT: mean 71.95, std 21.18, range [31.28, 95.38]